Protein AF-A0A853I549-F1 (afdb_monomer)

Secondary structure (DSSP, 8-state):
------------------------S-EEEESSSS--TT-EEPPHHHHHHTHHHHHHHS-TT-EEE-GGG-EEE-GGGT--EES---S--SEEEEE--SEEEEESSTT---TTEEEPPHHHHHHTHHHHHHTS-TT-EEE-TTS-EEE-GGGTS-EES---S--SEEEEEE-S-EEEESSS---TTEEEPPHHHHHHTHHHHHHTS-TT-EEE-GGG-EEE-GGGTS-EES---S--SEEEEEE-

Mean predicted aligned error: 15.94 Å

Structure (mmCIF, N/CA/C/O backbone):
data_AF-A0A853I549-F1
#
_entry.id   AF-A0A853I549-F1
#
loop_
_atom_site.group_PDB
_atom_site.id
_atom_site.type_symbol
_atom_site.label_atom_id
_atom_site.label_alt_id
_atom_site.label_comp_id
_atom_site.label_asym_id
_atom_site.label_entity_id
_atom_site.label_seq_id
_atom_site.pdbx_PDB_ins_code
_atom_site.Cartn_x
_atom_site.Cartn_y
_atom_site.Cartn_z
_atom_site.occupancy
_atom_site.B_iso_or_equiv
_atom_site.auth_seq_id
_atom_site.auth_comp_id
_atom_site.auth_asym_id
_atom_site.auth_atom_id
_atom_site.pdbx_PDB_model_num
ATOM 1 N N . MET A 1 1 ? -17.598 -70.448 -38.710 1.00 38.44 1 MET A N 1
ATOM 2 C CA . MET A 1 1 ? -16.460 -69.544 -38.972 1.00 38.44 1 MET A CA 1
ATOM 3 C C . MET A 1 1 ? -16.540 -68.391 -37.990 1.00 38.44 1 MET A C 1
ATOM 5 O O . MET A 1 1 ? -17.569 -67.736 -37.920 1.00 38.44 1 MET A O 1
ATOM 9 N N . GLN A 1 2 ? -15.506 -68.252 -37.160 1.00 42.38 2 GLN A N 1
ATOM 10 C CA . GLN A 1 2 ? -15.307 -67.146 -36.222 1.00 42.38 2 GLN A CA 1
ATOM 11 C C . GLN A 1 2 ? -15.173 -65.830 -36.986 1.00 42.38 2 GLN A C 1
ATOM 13 O O . GLN A 1 2 ? -14.468 -65.826 -37.983 1.00 42.38 2 GLN A O 1
ATOM 18 N N . PHE A 1 3 ? -15.712 -64.732 -36.455 1.00 40.50 3 PHE A N 1
ATOM 19 C CA . PHE A 1 3 ? -14.977 -63.466 -36.387 1.00 40.50 3 PHE A CA 1
ATOM 20 C C . PHE A 1 3 ? -15.403 -62.710 -35.125 1.00 40.50 3 PHE A C 1
ATOM 22 O 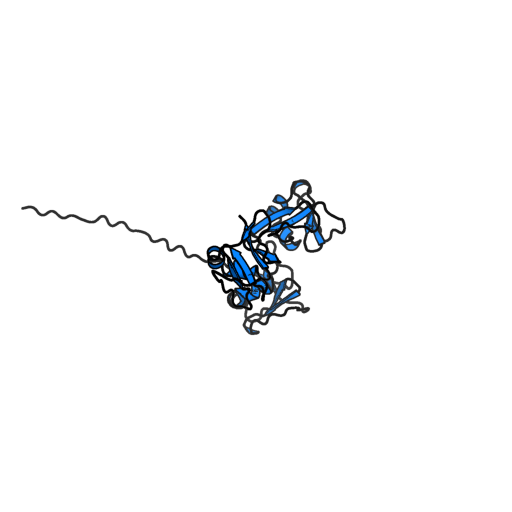O . PHE A 1 3 ? -16.569 -62.387 -34.923 1.00 40.50 3 PHE A O 1
ATOM 29 N N . ARG A 1 4 ? -14.423 -62.514 -34.239 1.00 47.84 4 ARG A N 1
ATOM 30 C CA . ARG A 1 4 ? -14.482 -61.624 -33.081 1.00 47.84 4 ARG A CA 1
ATOM 31 C C . ARG A 1 4 ? -14.325 -60.190 -33.583 1.00 47.84 4 ARG A C 1
ATOM 33 O O . ARG A 1 4 ? -13.377 -59.930 -34.318 1.00 47.84 4 ARG A O 1
ATOM 40 N N . SER A 1 5 ? -15.151 -59.275 -33.089 1.00 45.12 5 SER A N 1
ATOM 41 C CA . SER A 1 5 ? -14.844 -57.844 -33.102 1.00 45.12 5 SER A CA 1
ATOM 42 C C . SER A 1 5 ? -14.822 -57.332 -31.670 1.00 45.12 5 SER A C 1
ATOM 44 O O . SER A 1 5 ? -15.752 -57.530 -30.892 1.00 45.12 5 SER A O 1
ATOM 46 N N . LEU A 1 6 ? -13.673 -56.757 -31.343 1.00 43.81 6 LEU A N 1
ATOM 47 C CA . LEU A 1 6 ? -13.280 -56.134 -30.092 1.00 43.81 6 LEU A CA 1
ATOM 48 C C . LEU A 1 6 ? -13.393 -54.605 -30.281 1.00 43.81 6 LEU A C 1
ATOM 50 O O . LEU A 1 6 ? -13.354 -54.135 -31.416 1.00 43.81 6 LEU A O 1
ATOM 54 N N . VAL A 1 7 ? -13.378 -53.881 -29.155 1.00 44.44 7 VAL A N 1
ATOM 55 C CA . VAL A 1 7 ? -13.018 -52.454 -28.976 1.00 44.44 7 VAL A CA 1
ATOM 56 C C . VAL A 1 7 ? -14.059 -51.395 -29.435 1.00 44.44 7 VAL A C 1
ATOM 58 O O . VAL A 1 7 ? -14.771 -51.614 -30.400 1.00 44.44 7 VAL A O 1
ATOM 61 N N . ILE A 1 8 ? -14.280 -50.225 -28.805 1.00 43.66 8 ILE A N 1
ATOM 62 C CA . ILE A 1 8 ? -13.628 -49.447 -27.726 1.00 43.66 8 ILE A CA 1
ATOM 63 C C . ILE A 1 8 ? -14.734 -48.696 -26.954 1.00 43.66 8 ILE A C 1
ATOM 65 O O . ILE A 1 8 ? -15.565 -48.029 -27.565 1.00 43.66 8 ILE A O 1
ATOM 69 N N . SER A 1 9 ? -14.712 -48.746 -25.619 1.00 44.94 9 SER A N 1
ATOM 70 C CA . SER A 1 9 ? -15.465 -47.827 -24.753 1.00 44.94 9 SER A CA 1
ATOM 71 C C . SER A 1 9 ? -14.821 -46.439 -24.820 1.00 44.94 9 SER A C 1
ATOM 73 O O . SER A 1 9 ? -13.737 -46.239 -24.275 1.00 44.94 9 SER A O 1
ATOM 75 N N . GLY A 1 10 ? -15.447 -45.496 -25.524 1.00 43.00 10 GLY A N 1
ATOM 76 C CA . GLY A 1 10 ? -14.976 -44.116 -25.632 1.00 43.00 10 GLY A CA 1
ATOM 77 C C . GLY A 1 10 ? -15.304 -43.312 -24.376 1.00 43.00 10 GLY A C 1
ATOM 78 O O . GLY A 1 10 ? -16.419 -42.819 -24.229 1.00 43.00 10 GLY A O 1
ATOM 79 N N . SER A 1 11 ? -14.332 -43.172 -23.477 1.00 51.31 11 SER A N 1
ATOM 80 C CA . SER A 1 11 ? -14.389 -42.210 -22.376 1.00 51.31 11 SER A CA 1
ATOM 81 C C . SER A 1 11 ? -14.275 -40.790 -22.938 1.00 51.31 11 SER A C 1
ATOM 83 O O . SER A 1 11 ? -13.201 -40.370 -23.363 1.00 51.31 11 SER A O 1
ATOM 85 N N . PHE A 1 12 ? -15.381 -40.045 -22.943 1.00 49.50 12 PHE A N 1
ATOM 86 C CA . PHE A 1 12 ? -15.374 -38.603 -23.184 1.00 49.50 12 PHE A CA 1
ATOM 87 C C . PHE A 1 12 ? -14.767 -37.900 -21.964 1.00 49.50 12 PHE A C 1
ATOM 89 O O . PHE A 1 12 ? -15.436 -37.694 -20.954 1.00 49.50 12 PHE A O 1
ATOM 96 N N . ALA A 1 13 ? -13.485 -37.547 -22.045 1.00 47.94 13 ALA A N 1
ATOM 97 C CA . ALA A 1 13 ? -12.870 -36.621 -21.105 1.00 47.94 13 ALA A CA 1
ATOM 98 C C . ALA A 1 13 ? -13.323 -35.198 -21.462 1.00 47.94 13 ALA A C 1
ATOM 100 O O . ALA A 1 13 ? -12.860 -34.610 -22.440 1.00 47.94 13 ALA A O 1
ATOM 101 N N . VAL A 1 14 ? -14.259 -34.656 -20.683 1.00 48.09 14 VAL A N 1
ATOM 102 C CA . VAL A 1 14 ? -14.586 -33.228 -20.704 1.00 48.09 14 VAL A CA 1
ATOM 103 C C . VAL A 1 14 ? -13.392 -32.491 -20.105 1.00 48.09 14 VAL A C 1
ATOM 105 O O . VAL A 1 14 ? -13.152 -32.549 -18.901 1.00 48.09 14 VAL A O 1
ATOM 108 N N . ILE A 1 15 ? -12.609 -31.833 -20.957 1.00 47.22 15 ILE A N 1
ATOM 109 C CA . ILE A 1 15 ? -11.545 -30.930 -20.525 1.00 47.22 15 ILE A CA 1
ATOM 110 C C . ILE A 1 15 ? -12.237 -29.656 -20.036 1.00 47.22 15 ILE A C 1
ATOM 112 O O . ILE A 1 15 ? -12.693 -28.844 -20.839 1.00 47.22 15 ILE A O 1
ATOM 116 N N . LEU A 1 16 ? -12.362 -29.500 -18.715 1.00 41.72 16 LEU A N 1
ATOM 117 C CA . LEU A 1 16 ? -12.686 -28.207 -18.122 1.00 41.72 16 LEU A CA 1
ATOM 118 C C . LEU A 1 16 ? -11.482 -27.285 -18.315 1.00 41.72 16 LEU A C 1
ATOM 120 O O . LEU A 1 16 ? -10.481 -27.380 -17.608 1.00 41.72 16 LEU A O 1
ATOM 124 N N . SER A 1 17 ? -11.595 -26.388 -19.286 1.00 40.28 17 SER A N 1
ATOM 125 C CA . SER A 1 17 ? -10.735 -25.218 -19.404 1.00 40.28 17 SER A CA 1
ATOM 126 C C . SER A 1 17 ? -11.028 -24.300 -18.221 1.00 40.28 17 SER A C 1
ATOM 128 O O . SER A 1 17 ? -11.984 -23.528 -18.247 1.00 40.28 17 SER A O 1
ATOM 130 N N . ILE A 1 18 ? -10.235 -24.406 -17.157 1.00 44.16 18 ILE A N 1
ATOM 131 C CA . ILE A 1 18 ? -10.260 -23.424 -16.076 1.00 44.16 18 ILE A CA 1
ATOM 132 C C . ILE A 1 18 ? -9.556 -22.186 -16.627 1.00 44.16 18 ILE A C 1
ATOM 134 O O . ILE A 1 18 ? -8.330 -22.127 -16.707 1.00 44.16 18 ILE A O 1
ATOM 138 N N . SER A 1 19 ? -10.340 -21.223 -17.101 1.00 38.25 19 SER A N 1
ATOM 139 C CA . SER A 1 19 ? -9.845 -19.888 -17.406 1.00 38.25 19 SER A CA 1
ATOM 140 C C . SER A 1 19 ? -9.397 -19.243 -16.097 1.00 38.25 19 SER A C 1
ATOM 142 O O . SER A 1 19 ? -10.223 -18.769 -15.321 1.00 38.25 19 SER A O 1
ATOM 144 N N . SER A 1 20 ? -8.091 -19.241 -15.839 1.00 37.66 20 SER A N 1
ATOM 145 C CA . SER A 1 20 ? -7.481 -18.447 -14.773 1.00 37.66 20 SER A CA 1
ATOM 146 C C . SER A 1 20 ? -7.544 -16.973 -15.165 1.00 37.66 20 SER A C 1
ATOM 148 O O . SER A 1 20 ? -6.588 -16.411 -15.697 1.00 37.66 20 SER A O 1
ATOM 150 N N . ALA A 1 21 ? -8.698 -16.345 -14.960 1.00 32.78 21 ALA A N 1
ATOM 151 C CA . ALA A 1 21 ? -8.775 -14.898 -14.921 1.00 32.78 21 ALA A CA 1
ATOM 152 C C . ALA A 1 21 ? -8.080 -14.447 -13.629 1.00 32.78 21 ALA A C 1
ATOM 154 O O . ALA A 1 21 ? -8.676 -14.493 -12.555 1.00 32.78 21 ALA A O 1
ATOM 155 N N . SER A 1 22 ? -6.808 -14.051 -13.716 1.00 34.88 22 SER A N 1
ATOM 156 C CA . SER A 1 22 ? -6.202 -13.205 -12.688 1.00 34.88 22 SER A CA 1
ATOM 157 C C . SER A 1 22 ? -6.924 -11.863 -12.742 1.00 34.88 22 SER A C 1
ATOM 159 O O . SER A 1 22 ? -6.583 -10.999 -13.546 1.00 34.88 22 SER A O 1
ATOM 161 N N . ALA A 1 23 ? -7.990 -11.732 -11.956 1.00 35.59 23 ALA A N 1
ATOM 162 C CA . ALA A 1 23 ? -8.649 -10.459 -11.737 1.00 35.59 23 ALA A CA 1
ATOM 163 C C . ALA A 1 23 ? -7.656 -9.546 -11.009 1.00 35.59 23 ALA A C 1
ATOM 165 O O . ALA A 1 23 ? -7.122 -9.901 -9.962 1.00 35.59 23 ALA A O 1
ATOM 166 N N . THR A 1 24 ? -7.341 -8.408 -11.609 1.00 49.62 24 THR A N 1
ATOM 167 C CA . THR A 1 24 ? -6.537 -7.359 -10.992 1.00 49.62 24 THR A CA 1
ATOM 168 C C . THR A 1 24 ? -7.277 -6.810 -9.769 1.00 49.62 24 THR A C 1
ATOM 170 O O . THR A 1 24 ? -8.402 -6.340 -9.900 1.00 49.62 24 THR A O 1
ATOM 173 N N . ASP A 1 25 ? -6.635 -6.811 -8.594 1.00 66.38 25 ASP A N 1
ATOM 174 C CA . ASP A 1 25 ? -7.144 -6.256 -7.318 1.00 66.38 25 ASP A CA 1
ATOM 175 C C . ASP A 1 25 ? -7.289 -4.714 -7.324 1.00 66.38 25 ASP A C 1
ATOM 177 O O . ASP A 1 25 ? -7.329 -4.072 -6.272 1.00 66.38 25 ASP A O 1
ATOM 181 N N . PHE A 1 26 ? -7.332 -4.094 -8.507 1.00 71.38 26 PHE A N 1
ATOM 182 C CA . PHE A 1 26 ? -7.423 -2.653 -8.692 1.00 71.38 26 PHE A CA 1
ATOM 183 C C . PHE A 1 26 ? -8.810 -2.268 -9.192 1.00 71.38 26 PHE A C 1
ATOM 185 O O . PHE A 1 26 ? -9.364 -2.917 -10.076 1.00 71.38 26 PHE A O 1
ATOM 192 N N . GLN A 1 27 ? -9.358 -1.169 -8.684 1.00 76.81 27 GLN A N 1
ATOM 193 C CA . GLN A 1 27 ? -10.592 -0.603 -9.224 1.00 76.81 27 GLN A CA 1
ATOM 194 C C . GLN A 1 27 ? -10.528 0.919 -9.338 1.00 76.81 27 GLN A C 1
ATOM 196 O O . GLN A 1 27 ? -9.943 1.596 -8.486 1.00 76.81 27 GLN A O 1
ATOM 201 N N . LYS A 1 28 ? -11.162 1.446 -10.390 1.00 83.56 28 LYS A N 1
ATOM 202 C CA . LYS A 1 28 ? -11.451 2.871 -10.562 1.00 83.56 28 LYS A CA 1
ATOM 203 C C . LYS A 1 28 ? -12.754 3.213 -9.838 1.00 83.56 28 LYS A C 1
ATOM 205 O O . LYS A 1 28 ? -13.745 2.508 -10.002 1.00 83.56 28 LYS A O 1
ATOM 210 N N . ALA A 1 29 ? -12.763 4.307 -9.088 1.00 75.44 29 ALA A N 1
ATOM 211 C CA . ALA A 1 29 ? -13.941 4.824 -8.400 1.00 75.44 29 ALA A CA 1
ATOM 212 C C . ALA A 1 29 ? -14.238 6.277 -8.793 1.00 75.44 29 ALA A C 1
ATOM 214 O O . ALA A 1 29 ? -13.321 7.049 -9.063 1.00 75.44 29 ALA A O 1
ATOM 215 N N . GLU A 1 30 ? -15.519 6.645 -8.798 1.00 75.50 30 GLU A N 1
ATOM 216 C CA . GLU A 1 30 ? -15.995 8.007 -9.063 1.00 75.50 30 GLU A CA 1
ATOM 217 C C . GLU A 1 30 ? -15.707 8.967 -7.893 1.00 75.50 30 GLU A C 1
ATOM 219 O O . GLU A 1 30 ? -15.906 8.627 -6.726 1.00 75.50 30 GLU A O 1
ATOM 224 N N . GLY A 1 31 ? -15.295 10.194 -8.217 1.00 72.75 31 GLY A N 1
ATOM 225 C CA . GLY A 1 31 ? -14.973 11.287 -7.295 1.00 72.75 31 GLY A CA 1
ATOM 226 C C . GLY A 1 31 ? -13.496 11.390 -6.883 1.00 72.75 31 GLY A C 1
ATOM 227 O O . GLY A 1 31 ? -12.790 10.397 -6.760 1.00 72.75 31 GLY A O 1
ATOM 228 N N . ASP A 1 32 ? -13.041 12.613 -6.571 1.00 68.31 32 ASP A N 1
ATOM 229 C CA . ASP A 1 32 ? -11.745 12.899 -5.908 1.00 68.31 32 ASP A CA 1
ATOM 230 C C . ASP A 1 32 ? -11.829 12.703 -4.398 1.00 68.31 32 ASP A C 1
ATOM 232 O O . ASP A 1 32 ? -11.631 13.610 -3.588 1.00 68.31 32 ASP A O 1
ATOM 236 N N . SER A 1 33 ? -12.286 11.517 -4.042 1.00 58.34 33 SER A N 1
ATOM 237 C CA . SER A 1 33 ? -12.638 11.118 -2.688 1.00 58.34 33 SER A CA 1
ATOM 238 C C . SER A 1 33 ? -11.851 9.859 -2.340 1.00 58.34 33 SER A C 1
ATOM 240 O O . SER A 1 33 ? -11.408 9.147 -3.247 1.00 58.34 33 SER A O 1
ATOM 242 N N . PRO A 1 34 ? -11.653 9.542 -1.054 1.00 59.84 34 PRO A N 1
ATOM 243 C CA . PRO A 1 34 ? -11.094 8.250 -0.693 1.00 59.84 34 PRO A CA 1
ATOM 244 C C . PRO A 1 34 ? -11.938 7.108 -1.289 1.00 59.84 34 PRO A C 1
ATOM 246 O O . PRO A 1 34 ? -13.140 7.252 -1.498 1.00 59.84 34 PRO A O 1
ATOM 249 N N . CYS A 1 35 ? -11.267 6.001 -1.603 1.00 55.38 35 CYS A N 1
ATOM 250 C CA . CYS A 1 35 ? -11.831 4.807 -2.224 1.00 55.38 35 CYS A CA 1
ATOM 251 C C . CYS A 1 35 ? -13.160 4.317 -1.620 1.00 55.38 35 CYS A C 1
ATOM 253 O O . CYS A 1 35 ? -13.430 4.570 -0.446 1.00 55.38 35 CYS A O 1
ATOM 255 N N . PRO A 1 36 ? -13.970 3.558 -2.386 1.00 48.97 36 PRO A N 1
ATOM 256 C CA . PRO A 1 36 ? -15.171 2.923 -1.863 1.00 48.97 36 PRO A CA 1
ATOM 257 C C . PRO A 1 36 ? -14.868 2.060 -0.637 1.00 48.97 36 PRO A C 1
ATOM 259 O O . PRO A 1 36 ? -13.746 1.576 -0.456 1.00 48.97 36 PRO A O 1
ATOM 262 N N . SER A 1 37 ? -15.901 1.810 0.168 1.00 40.88 37 SER A N 1
ATOM 263 C CA . SER A 1 37 ? -15.815 0.859 1.275 1.00 40.88 37 SER A CA 1
ATOM 264 C C . SER A 1 37 ? -15.296 -0.493 0.754 1.00 40.8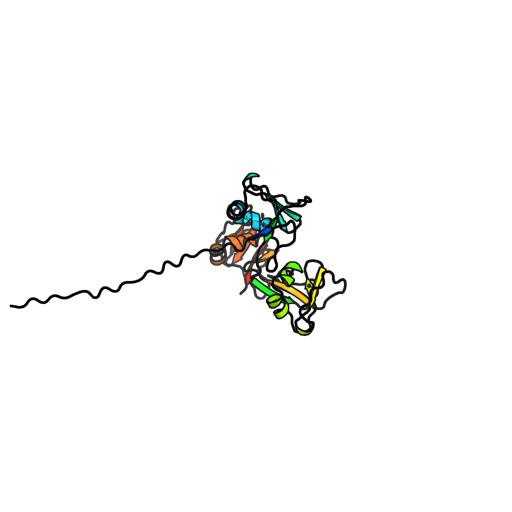8 37 SER A C 1
ATOM 266 O O . SER A 1 37 ? -15.882 -1.095 -0.137 1.00 40.88 37 SER A O 1
ATOM 268 N N . GLY A 1 38 ? -14.154 -0.922 1.266 1.00 44.06 38 GLY A N 1
ATOM 269 C CA . GLY A 1 38 ? -13.438 -2.170 0.985 1.00 44.06 38 GLY A CA 1
ATOM 270 C C . GLY A 1 38 ? -12.015 -1.953 0.460 1.00 44.06 38 GLY A C 1
ATOM 271 O O . GLY A 1 38 ? -11.380 -2.917 0.047 1.00 44.06 38 GLY A O 1
ATOM 272 N N . TYR A 1 39 ? -11.560 -0.699 0.328 1.00 53.44 39 TYR A N 1
ATOM 273 C CA . TYR A 1 39 ? -10.394 -0.400 -0.494 1.00 53.44 39 TYR A CA 1
ATOM 274 C C . TYR A 1 39 ? -9.553 0.780 0.015 1.00 53.44 39 TYR A C 1
ATOM 276 O O . TYR A 1 39 ? -10.051 1.726 0.622 1.00 53.44 39 TYR A O 1
ATOM 284 N N . SER A 1 40 ? -8.257 0.745 -0.290 1.00 64.88 40 SER A N 1
ATOM 285 C CA . SER A 1 40 ? -7.294 1.832 -0.063 1.00 64.88 40 SER A CA 1
ATOM 286 C C . SER A 1 40 ? -6.854 2.458 -1.376 1.00 64.88 40 SER A C 1
ATOM 288 O O . SER A 1 40 ? -6.831 1.772 -2.393 1.00 64.88 40 SER A O 1
ATOM 290 N N . LEU A 1 41 ? -6.463 3.738 -1.359 1.00 72.19 41 LEU A N 1
ATOM 291 C CA . LEU A 1 41 ? -5.838 4.355 -2.528 1.00 72.19 41 LEU A CA 1
ATOM 292 C C . LEU A 1 41 ? -4.568 3.587 -2.903 1.00 72.19 41 LEU A C 1
ATOM 294 O O . LEU A 1 41 ? -3.715 3.317 -2.055 1.00 72.19 41 LEU A O 1
ATOM 298 N N . VAL A 1 42 ? -4.432 3.280 -4.187 1.00 75.62 42 VAL A N 1
ATOM 299 C CA . VAL A 1 42 ? -3.240 2.637 -4.736 1.00 75.62 42 VAL A CA 1
ATOM 300 C C . VAL A 1 42 ? -2.063 3.594 -4.603 1.00 75.62 42 VAL A C 1
ATOM 302 O O . VAL A 1 42 ? -2.162 4.789 -4.905 1.00 75.62 42 VAL A O 1
ATOM 305 N N . ASN A 1 43 ? -0.933 3.088 -4.120 1.00 72.19 43 ASN A N 1
ATOM 306 C CA . ASN A 1 43 ? 0.281 3.877 -4.019 1.00 72.19 43 ASN A CA 1
ATOM 307 C C . ASN A 1 43 ? 0.850 4.136 -5.428 1.00 72.19 43 ASN A C 1
ATOM 309 O O . ASN A 1 43 ? 0.830 3.237 -6.269 1.00 72.19 43 ASN A O 1
ATOM 313 N N . PRO A 1 44 ? 1.425 5.318 -5.711 1.00 63.59 44 PRO A N 1
ATOM 314 C CA . PRO A 1 44 ? 2.108 5.580 -6.982 1.00 63.59 44 PRO A CA 1
ATOM 315 C C . PRO A 1 44 ? 3.124 4.514 -7.401 1.00 63.59 44 PRO A C 1
ATOM 317 O O . PRO A 1 44 ? 3.313 4.277 -8.591 1.00 63.59 44 PRO A O 1
ATOM 320 N N . ASN A 1 45 ? 3.773 3.848 -6.446 1.00 50.34 45 ASN A N 1
ATOM 321 C CA . ASN A 1 45 ? 4.711 2.765 -6.743 1.00 50.34 45 ASN A CA 1
ATOM 322 C C . ASN A 1 45 ? 4.008 1.502 -7.270 1.00 50.34 45 ASN A C 1
ATOM 324 O O . ASN A 1 45 ? 4.533 0.834 -8.157 1.00 50.34 45 ASN A O 1
ATOM 328 N N . GLU A 1 46 ? 2.789 1.230 -6.809 1.00 52.44 46 GLU A N 1
ATOM 329 C CA . GLU A 1 46 ? 1.954 0.126 -7.292 1.00 52.44 46 GLU A CA 1
ATOM 330 C C . GLU A 1 46 ? 1.396 0.403 -8.688 1.00 52.44 46 GLU A C 1
ATOM 332 O O . GLU A 1 46 ? 1.361 -0.497 -9.531 1.00 52.44 46 GLU A O 1
ATOM 337 N N . VAL A 1 47 ? 1.063 1.670 -8.962 1.00 68.31 47 VAL A N 1
ATOM 338 C CA . VAL A 1 47 ? 0.704 2.130 -10.308 1.00 68.31 47 VAL A CA 1
ATOM 339 C C . VAL A 1 47 ? 1.853 1.936 -11.286 1.00 68.31 47 VAL A C 1
ATOM 341 O O . VAL A 1 47 ? 1.625 1.506 -12.407 1.00 68.31 47 VAL A O 1
ATOM 344 N N . LYS A 1 48 ? 3.098 2.201 -10.878 1.00 62.00 48 LYS A N 1
ATOM 345 C CA . LYS A 1 48 ? 4.271 2.012 -11.749 1.00 62.00 48 LYS A CA 1
ATOM 346 C C . LYS A 1 48 ? 4.496 0.559 -12.145 1.00 62.00 48 LYS A C 1
ATOM 348 O O . LYS A 1 48 ? 4.850 0.312 -13.293 1.00 62.00 48 LYS A O 1
ATOM 353 N N . ALA A 1 49 ? 4.319 -0.391 -11.229 1.00 49.62 49 ALA A N 1
ATOM 354 C CA . ALA A 1 49 ? 4.578 -1.796 -11.554 1.00 49.62 49 ALA A CA 1
ATOM 355 C C . ALA A 1 49 ? 3.473 -2.451 -12.379 1.00 49.62 49 ALA A C 1
ATOM 357 O O . ALA A 1 49 ? 3.738 -3.432 -13.061 1.00 49.62 49 ALA A O 1
ATOM 358 N N . ASN A 1 50 ? 2.260 -1.901 -12.339 1.00 58.31 50 ASN A N 1
ATOM 359 C CA . ASN A 1 50 ? 1.127 -2.371 -13.133 1.00 58.31 50 ASN A CA 1
ATOM 360 C C . ASN A 1 50 ? 0.712 -1.302 -14.157 1.00 58.31 50 ASN A C 1
ATOM 362 O O . ASN A 1 50 ? -0.458 -1.196 -14.509 1.00 58.31 50 ASN A O 1
ATOM 366 N N . TYR A 1 51 ? 1.660 -0.465 -14.601 1.00 67.00 51 TYR A N 1
ATOM 367 C CA . TYR A 1 51 ? 1.364 0.783 -15.311 1.00 67.00 51 TYR A CA 1
ATOM 368 C C . TYR A 1 51 ? 0.580 0.555 -16.594 1.00 67.00 51 TYR A C 1
ATOM 370 O O . TYR A 1 51 ? -0.403 1.247 -16.820 1.00 67.00 51 TYR A O 1
ATOM 378 N N . THR A 1 52 ? 0.971 -0.427 -17.406 1.00 74.94 52 THR A N 1
ATOM 379 C CA . THR A 1 52 ? 0.263 -0.766 -18.647 1.00 74.94 52 THR A CA 1
ATOM 380 C C . THR A 1 52 ? -1.165 -1.228 -18.369 1.00 74.94 52 THR A C 1
ATOM 382 O O . THR A 1 52 ? -2.091 -0.748 -19.019 1.00 74.94 52 THR A O 1
ATOM 385 N N . ASP A 1 53 ? -1.351 -2.105 -17.384 1.00 74.44 53 ASP A N 1
ATOM 386 C CA . ASP A 1 53 ? -2.653 -2.697 -17.066 1.00 74.44 53 ASP A CA 1
ATOM 387 C C . ASP A 1 53 ? -3.590 -1.664 -16.430 1.00 74.44 53 ASP A C 1
ATOM 389 O O . ASP A 1 53 ? -4.733 -1.518 -16.853 1.00 74.44 53 ASP A O 1
ATOM 393 N N . ILE A 1 54 ? -3.081 -0.869 -15.485 1.00 80.62 54 ILE A N 1
ATOM 394 C CA . ILE A 1 54 ? -3.824 0.214 -14.834 1.00 80.62 54 ILE A CA 1
ATOM 395 C C . ILE A 1 54 ? -4.133 1.330 -15.834 1.00 80.62 54 ILE A C 1
ATOM 397 O O . ILE A 1 54 ? -5.271 1.769 -15.912 1.00 80.62 54 ILE A O 1
ATOM 401 N N . CYS A 1 55 ? -3.167 1.774 -16.641 1.00 87.94 55 CYS A N 1
ATOM 402 C CA . CYS A 1 55 ? -3.395 2.781 -17.685 1.00 87.94 55 CYS A CA 1
ATOM 403 C C . CYS A 1 55 ? -4.469 2.322 -18.682 1.00 87.94 55 CYS A C 1
ATOM 405 O O . CYS A 1 55 ? -5.314 3.117 -19.082 1.00 87.94 55 CYS A O 1
ATOM 407 N N . SER A 1 56 ? -4.470 1.035 -19.042 1.00 85.31 56 SER A N 1
ATOM 408 C CA . SER A 1 56 ? -5.466 0.456 -19.952 1.00 85.31 56 SER A CA 1
ATOM 409 C C . SER A 1 56 ? -6.842 0.269 -19.306 1.00 85.31 56 SER A C 1
ATOM 411 O O . SE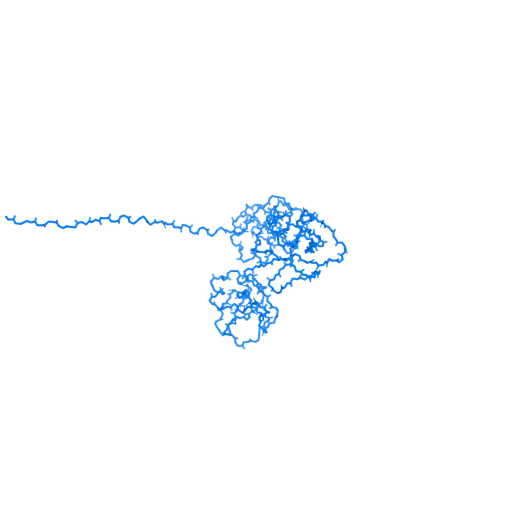R A 1 56 ? -7.828 0.149 -20.029 1.00 85.31 56 SER A O 1
ATOM 413 N N . MET A 1 57 ? -6.927 0.245 -17.972 1.00 85.25 57 MET A N 1
ATOM 414 C CA . MET A 1 57 ? -8.199 0.147 -17.246 1.00 85.25 57 MET A CA 1
ATOM 415 C C . MET A 1 57 ? -8.926 1.491 -17.109 1.00 85.25 57 MET A C 1
ATOM 417 O O . MET A 1 57 ? -10.111 1.510 -16.779 1.00 85.25 57 MET A O 1
ATOM 421 N N . LEU A 1 58 ? -8.217 2.608 -17.292 1.00 86.69 58 LEU A N 1
ATOM 422 C CA . LEU A 1 58 ? -8.786 3.950 -17.203 1.00 86.69 58 LEU A CA 1
ATOM 423 C C . LEU A 1 58 ? -9.460 4.346 -18.521 1.00 86.69 58 LEU A C 1
ATOM 425 O O . LEU A 1 58 ? -8.972 4.028 -19.607 1.00 86.69 58 LEU A O 1
ATOM 429 N N . ASP A 1 59 ? -10.541 5.119 -18.430 1.00 90.88 59 ASP A N 1
ATOM 430 C CA . ASP A 1 59 ? -11.116 5.768 -19.603 1.00 90.88 59 ASP A CA 1
ATOM 431 C C . ASP A 1 59 ? -10.172 6.868 -20.098 1.00 90.88 59 ASP A C 1
ATOM 433 O O . ASP A 1 59 ? -9.353 7.423 -19.359 1.00 90.88 59 ASP A O 1
ATOM 437 N N . SER A 1 60 ? -10.281 7.205 -21.387 1.00 92.31 60 SER A N 1
ATOM 438 C CA . SER A 1 60 ? -9.303 8.051 -22.085 1.00 92.31 60 SER A CA 1
ATOM 439 C C . SER A 1 60 ? -9.007 9.380 -21.388 1.00 92.31 60 SER A C 1
ATOM 441 O O . SER A 1 60 ? -7.878 9.861 -21.464 1.00 92.31 60 SER A O 1
ATOM 443 N N . TRP A 1 61 ? -9.993 9.959 -20.707 1.00 91.00 61 TRP A N 1
ATOM 444 C CA . TRP A 1 61 ? -9.900 11.288 -20.102 1.00 91.00 61 TRP A CA 1
ATOM 445 C C . TRP A 1 61 ? -9.932 11.271 -18.577 1.00 91.00 61 TRP A C 1
ATOM 447 O O . TRP A 1 61 ? -10.064 12.330 -17.961 1.00 91.00 61 TRP A O 1
ATOM 457 N N . ASP A 1 62 ? -9.786 10.096 -17.973 1.00 90.69 62 ASP A N 1
ATOM 458 C CA . ASP A 1 62 ? -9.753 9.976 -16.525 1.00 90.69 62 ASP A CA 1
ATOM 459 C C . ASP A 1 62 ? -8.533 10.682 -15.941 1.00 90.69 62 ASP A C 1
ATOM 461 O O . ASP A 1 62 ? -7.467 10.766 -16.553 1.00 90.69 62 ASP A O 1
ATOM 465 N N . ILE A 1 63 ? -8.683 11.163 -14.711 1.00 93.62 63 ILE A N 1
ATOM 466 C CA . ILE A 1 63 ? -7.558 11.500 -13.845 1.00 93.62 63 ILE A CA 1
ATOM 467 C C . ILE A 1 63 ? -7.902 10.950 -12.466 1.00 93.62 63 ILE A C 1
ATOM 469 O O . ILE A 1 63 ? -8.840 11.431 -11.823 1.00 93.62 63 ILE A O 1
ATOM 473 N N . VAL A 1 64 ? -7.167 9.924 -12.038 1.00 92.62 64 VAL A N 1
ATOM 474 C CA . VAL A 1 64 ? -7.407 9.216 -10.779 1.00 92.62 64 VAL A CA 1
ATOM 475 C C . VAL A 1 64 ? -6.486 9.718 -9.674 1.00 92.62 64 VAL A C 1
ATOM 477 O O . VAL A 1 64 ? -5.283 9.898 -9.877 1.00 92.62 64 VAL A O 1
ATOM 480 N N . ARG A 1 65 ? -7.045 9.910 -8.481 1.00 94.00 65 ARG A N 1
ATOM 481 C CA . ARG A 1 65 ? -6.320 10.118 -7.229 1.00 94.00 65 ARG A CA 1
ATOM 482 C C . ARG A 1 65 ? -5.603 8.838 -6.812 1.00 94.00 65 ARG A C 1
ATOM 484 O O . ARG A 1 65 ? -6.173 7.748 -6.869 1.00 94.00 65 ARG A O 1
ATOM 491 N N . LEU A 1 66 ? -4.373 9.002 -6.336 1.00 84.62 66 LEU A N 1
ATOM 492 C CA . LEU A 1 66 ? -3.543 7.969 -5.718 1.00 84.62 66 LEU A CA 1
ATOM 493 C C . LEU A 1 66 ? -3.220 8.345 -4.265 1.00 84.62 66 LEU A C 1
ATOM 495 O O . LEU A 1 66 ? -3.500 9.462 -3.816 1.00 84.62 66 LEU A O 1
ATOM 499 N N . ALA A 1 67 ? -2.598 7.426 -3.525 1.00 74.25 67 ALA A N 1
ATOM 500 C CA . ALA A 1 67 ? -2.150 7.702 -2.161 1.00 74.25 67 ALA A CA 1
ATOM 501 C C . ALA A 1 67 ? -1.128 8.858 -2.119 1.00 74.25 67 ALA A C 1
ATOM 503 O O . ALA A 1 67 ? -0.445 9.146 -3.105 1.00 74.25 67 ALA A O 1
ATOM 504 N N . ASN A 1 68 ? -1.001 9.508 -0.957 1.00 71.31 68 ASN A N 1
ATOM 505 C CA . ASN A 1 68 ? -0.058 10.611 -0.705 1.00 71.31 68 ASN A CA 1
ATOM 506 C C . ASN A 1 68 ? -0.245 11.848 -1.609 1.00 71.31 68 ASN A C 1
ATOM 508 O O . ASN A 1 68 ? 0.696 12.606 -1.825 1.00 71.31 68 ASN A O 1
ATOM 512 N N . GLY A 1 69 ? -1.454 12.063 -2.141 1.00 76.19 69 GLY A N 1
ATOM 513 C CA . GLY A 1 69 ? -1.778 13.240 -2.957 1.00 76.19 69 GLY A CA 1
ATOM 514 C C . GLY A 1 69 ? -1.318 13.153 -4.414 1.00 76.19 69 GLY A C 1
ATOM 515 O O . GLY A 1 69 ? -1.414 14.136 -5.145 1.00 76.19 69 GLY A O 1
ATOM 516 N N . ALA A 1 70 ? -0.848 11.991 -4.861 1.00 84.31 70 ALA A N 1
ATOM 517 C CA . ALA A 1 70 ? -0.461 11.761 -6.247 1.00 84.31 70 ALA A CA 1
ATOM 518 C C . ALA A 1 70 ? -1.675 11.552 -7.176 1.00 84.31 70 ALA A C 1
ATOM 520 O O . ALA A 1 70 ? -2.816 11.418 -6.721 1.00 84.31 70 ALA A O 1
ATOM 521 N N . SER A 1 71 ? -1.429 11.521 -8.487 1.00 93.94 71 SER A N 1
ATOM 522 C CA . SER A 1 71 ? -2.447 11.228 -9.504 1.00 93.94 71 SER A CA 1
ATOM 523 C C . SER A 1 71 ? -1.891 10.459 -10.697 1.00 93.94 71 SER A C 1
ATOM 525 O O . SER A 1 71 ? -0.687 10.510 -10.957 1.00 93.94 71 SER A O 1
ATOM 527 N N . LEU A 1 72 ? -2.770 9.781 -11.433 1.00 94.75 72 LEU A N 1
ATOM 528 C CA . LEU A 1 72 ? -2.491 9.161 -12.727 1.00 94.75 72 LEU A CA 1
ATOM 529 C C . LEU A 1 72 ? -3.552 9.609 -13.741 1.00 94.75 72 LEU A C 1
ATOM 531 O O . LEU A 1 72 ? -4.745 9.516 -13.470 1.00 94.75 72 LEU A O 1
ATOM 535 N N . ASP A 1 73 ? -3.121 10.089 -14.904 1.00 96.00 73 ASP A N 1
ATOM 536 C CA . ASP A 1 73 ? -4.033 10.383 -16.009 1.00 96.00 73 ASP A CA 1
ATOM 537 C C . ASP A 1 73 ? -4.412 9.107 -16.786 1.00 96.00 73 ASP A C 1
ATOM 539 O O . ASP A 1 73 ? -3.697 8.109 -16.760 1.00 96.00 73 ASP A O 1
ATOM 543 N N . GLY A 1 74 ? -5.508 9.158 -17.533 1.00 93.62 74 GLY A N 1
ATOM 544 C CA . GLY A 1 74 ? -5.906 8.140 -18.494 1.00 93.62 74 GLY A CA 1
ATOM 545 C C . GLY A 1 74 ? -5.095 8.185 -19.799 1.00 93.62 74 GLY A C 1
ATOM 546 O O . GLY A 1 74 ? -4.273 9.089 -20.030 1.00 93.62 74 GLY A O 1
ATOM 547 N N . PRO A 1 75 ? -5.321 7.216 -20.701 1.00 90.88 75 PRO A N 1
ATOM 548 C CA . PRO A 1 75 ? -4.498 7.026 -21.895 1.00 90.88 75 PRO A CA 1
ATOM 549 C C . PRO A 1 75 ? -4.610 8.162 -22.919 1.00 90.88 75 PRO A C 1
ATOM 551 O O . PRO A 1 75 ? -3.631 8.457 -23.603 1.00 90.88 75 PRO A O 1
ATOM 554 N N . GLY A 1 76 ? -5.736 8.877 -22.983 1.00 92.56 76 GLY A N 1
ATOM 555 C CA . GLY A 1 76 ? -5.899 10.061 -23.839 1.00 92.56 76 GLY A CA 1
ATOM 556 C C . GLY A 1 76 ? -5.001 11.236 -23.433 1.00 92.56 76 GLY A C 1
ATOM 557 O O . GLY A 1 76 ? -4.652 12.069 -24.268 1.00 92.56 76 GLY A O 1
ATOM 558 N N . TYR A 1 77 ? -4.543 11.268 -22.179 1.00 90.81 77 TYR A N 1
ATOM 559 C CA . TYR A 1 77 ? -3.540 12.214 -21.675 1.00 90.81 77 TYR A CA 1
ATOM 560 C C . TYR A 1 77 ? -2.121 11.620 -21.604 1.00 90.81 77 TYR A C 1
ATOM 562 O O . TYR A 1 77 ? -1.190 12.274 -21.116 1.00 90.81 77 TYR A O 1
ATOM 570 N N . GLY A 1 78 ? -1.936 10.398 -22.110 1.00 91.81 78 GLY A N 1
ATOM 571 C CA . GLY A 1 78 ? -0.657 9.690 -22.117 1.00 91.81 78 GLY A CA 1
ATOM 572 C C . GLY A 1 78 ? -0.258 9.116 -20.758 1.00 91.81 78 GLY A C 1
ATOM 573 O O . GLY A 1 78 ? 0.933 9.011 -20.481 1.00 91.81 78 GLY A O 1
ATOM 574 N N . CYS A 1 79 ? -1.230 8.807 -19.897 1.00 91.81 79 CYS A N 1
ATOM 575 C CA . CYS A 1 79 ? -1.025 8.174 -18.594 1.00 91.81 79 CYS A CA 1
ATOM 576 C C . CYS A 1 79 ? -0.012 8.865 -17.672 1.00 91.81 79 CYS A C 1
ATOM 578 O O . CYS A 1 79 ? 0.729 8.242 -16.908 1.00 91.81 79 CYS A O 1
ATOM 580 N N . LYS A 1 80 ? 0.054 10.196 -17.726 1.00 94.69 80 LYS A N 1
ATOM 581 C CA . LYS A 1 80 ? 1.005 10.956 -16.915 1.00 94.69 80 LYS A CA 1
ATOM 582 C C . LYS A 1 80 ? 0.672 10.813 -15.440 1.00 94.69 80 LYS A C 1
ATOM 584 O O . LYS A 1 80 ? -0.435 11.112 -15.005 1.00 94.69 80 LYS A O 1
ATOM 589 N N . MET A 1 81 ? 1.671 10.419 -14.666 1.00 91.69 81 MET A N 1
ATOM 590 C CA . MET A 1 81 ? 1.562 10.336 -13.220 1.00 91.69 81 MET A CA 1
ATOM 591 C C . MET A 1 81 ? 2.252 11.532 -12.571 1.00 91.69 81 MET A C 1
ATOM 593 O O . MET A 1 81 ? 3.349 11.925 -12.979 1.00 91.69 81 MET A O 1
ATOM 597 N N . ARG A 1 82 ? 1.628 12.104 -11.545 1.00 92.06 82 ARG A N 1
ATOM 598 C CA . ARG A 1 82 ? 2.155 13.243 -10.785 1.00 92.06 82 ARG A CA 1
ATOM 599 C C . ARG A 1 82 ? 2.339 12.837 -9.335 1.00 92.06 82 ARG A C 1
ATOM 601 O O . ARG A 1 82 ? 1.441 12.258 -8.739 1.00 92.06 82 ARG A O 1
ATOM 608 N N . ALA A 1 83 ? 3.501 13.161 -8.771 1.00 71.88 83 ALA A N 1
ATOM 609 C CA . ALA A 1 83 ? 3.826 12.837 -7.381 1.00 71.88 83 ALA A CA 1
ATOM 610 C C . ALA A 1 83 ? 3.037 13.682 -6.370 1.00 71.88 83 ALA A C 1
ATOM 612 O O . ALA A 1 83 ? 2.814 13.247 -5.249 1.00 71.88 83 ALA A O 1
ATOM 613 N N . ASN A 1 84 ? 2.621 14.881 -6.774 1.00 81.88 84 ASN A N 1
ATOM 614 C CA . ASN A 1 84 ? 1.774 15.758 -5.986 1.00 81.88 84 ASN A CA 1
ATOM 615 C C . ASN A 1 84 ? 0.818 16.473 -6.939 1.00 81.88 84 ASN A C 1
ATOM 617 O O . ASN A 1 84 ? 1.258 17.140 -7.880 1.00 81.88 84 ASN A O 1
ATOM 621 N N . ASP A 1 85 ? -0.475 16.298 -6.722 1.00 87.38 85 ASP A N 1
ATOM 622 C CA . ASP A 1 85 ? -1.523 16.874 -7.543 1.00 87.38 85 ASP A CA 1
ATOM 623 C C . ASP A 1 85 ? -2.591 17.496 -6.648 1.00 87.38 85 ASP A C 1
ATOM 625 O O . ASP A 1 85 ? -3.460 16.816 -6.110 1.00 87.38 85 ASP A O 1
ATOM 629 N N . SER A 1 86 ? -2.517 18.812 -6.477 1.00 88.62 86 SER A N 1
ATOM 630 C CA . SER A 1 86 ? -3.437 19.567 -5.624 1.00 88.62 86 SER A CA 1
ATOM 631 C C . SER A 1 86 ? -4.773 19.892 -6.294 1.00 88.62 86 SER A C 1
ATOM 633 O O . SER A 1 86 ? -5.627 20.537 -5.683 1.00 88.62 86 SER A O 1
ATOM 635 N N . ARG A 1 87 ? -4.968 19.493 -7.557 1.00 92.25 87 ARG A N 1
ATOM 636 C CA . ARG A 1 87 ? -6.225 19.724 -8.276 1.00 92.25 87 ARG A CA 1
ATOM 637 C C . ARG A 1 87 ? -7.329 18.855 -7.684 1.00 92.25 87 ARG A C 1
ATOM 639 O O . ARG A 1 87 ? -7.056 17.743 -7.242 1.00 92.25 87 ARG A O 1
ATOM 646 N N . LYS A 1 88 ? -8.574 19.339 -7.768 1.00 87.31 88 LYS A N 1
ATOM 647 C CA . LYS A 1 88 ? -9.758 18.506 -7.539 1.00 87.31 88 LYS A CA 1
ATOM 648 C C . LYS A 1 88 ? -9.970 17.594 -8.751 1.00 87.31 88 LYS A C 1
ATOM 650 O O . LYS A 1 88 ? -10.123 18.101 -9.861 1.00 87.31 88 LYS A O 1
ATOM 655 N N . LEU A 1 89 ? -9.935 16.285 -8.546 1.00 89.75 89 LEU A N 1
ATOM 656 C CA . LEU A 1 89 ? -9.998 15.268 -9.603 1.00 89.75 89 LEU A CA 1
ATOM 657 C C . LEU A 1 89 ? -11.416 14.708 -9.823 1.00 89.75 89 LEU A C 1
ATOM 659 O O . LEU A 1 89 ? -12.379 15.086 -9.150 1.00 89.75 89 LEU A O 1
ATOM 663 N N . GLY A 1 90 ? -11.544 13.838 -10.823 1.00 79.94 90 GLY A N 1
ATOM 664 C CA . GLY A 1 90 ? -12.801 13.173 -11.158 1.00 79.94 90 GLY A CA 1
ATOM 665 C C . GLY A 1 90 ? -12.946 11.790 -10.534 1.00 79.94 90 GLY A C 1
ATOM 666 O O . GLY A 1 90 ? -14.076 11.383 -10.307 1.00 79.94 90 GLY A O 1
ATOM 667 N N . HIS A 1 91 ? -11.840 11.095 -10.239 1.00 88.06 91 HIS A N 1
ATOM 668 C CA . HIS A 1 91 ? -11.832 9.670 -9.885 1.00 88.06 91 HIS A CA 1
ATOM 669 C C . HIS A 1 91 ? -10.705 9.313 -8.893 1.00 88.06 91 HIS A C 1
ATOM 671 O O . HIS A 1 91 ? -9.807 10.124 -8.657 1.00 88.06 91 HIS A O 1
ATOM 677 N N . SER A 1 92 ? -10.695 8.070 -8.400 1.00 87.50 92 SER A N 1
ATOM 678 C CA . SER A 1 92 ? -9.674 7.470 -7.518 1.00 87.50 92 SER A CA 1
ATOM 679 C C . SER A 1 92 ? -9.320 6.041 -7.947 1.00 87.50 92 SER A C 1
ATOM 681 O O . SER A 1 92 ? -10.170 5.344 -8.499 1.00 87.50 92 SER A O 1
ATOM 683 N N . LEU A 1 93 ? -8.090 5.584 -7.678 1.00 85.75 93 LEU A N 1
ATOM 684 C CA . LEU A 1 93 ? -7.651 4.204 -7.944 1.00 85.75 93 LEU A CA 1
ATOM 685 C C . LEU A 1 93 ? -7.394 3.439 -6.640 1.00 85.75 93 LEU A C 1
ATOM 687 O O . LEU A 1 93 ? -6.711 3.953 -5.754 1.00 85.75 93 LEU A O 1
ATOM 691 N N . CYS A 1 94 ? -7.914 2.212 -6.531 1.00 80.25 94 CYS A N 1
ATOM 692 C CA . CYS A 1 94 ? -8.154 1.547 -5.244 1.00 80.25 94 CYS A CA 1
ATOM 693 C C . CYS A 1 94 ? -7.710 0.059 -5.185 1.00 80.25 94 CYS A C 1
ATOM 695 O O . CYS A 1 94 ? -7.826 -0.600 -6.209 1.00 80.25 94 CYS A O 1
ATOM 697 N N . LYS A 1 95 ? -7.256 -0.473 -4.021 1.00 71.88 95 LYS A N 1
ATOM 698 C CA . LYS A 1 95 ? -6.805 -1.884 -3.772 1.00 71.88 95 LYS A CA 1
ATOM 699 C C . LYS A 1 95 ? -7.242 -2.502 -2.419 1.00 71.88 95 LYS A C 1
ATOM 701 O O . LYS A 1 95 ? -7.552 -1.737 -1.501 1.00 71.88 95 LYS A O 1
ATOM 706 N N . GLN A 1 96 ? -7.162 -3.837 -2.255 1.00 65.81 96 GLN A N 1
ATOM 707 C CA . GLN A 1 96 ? -7.573 -4.588 -1.038 1.00 65.81 96 GLN A CA 1
ATOM 708 C C . GLN A 1 96 ? -6.411 -5.166 -0.168 1.00 65.81 96 GLN A C 1
ATOM 710 O O . GLN A 1 96 ? -5.366 -5.525 -0.710 1.00 65.81 96 GLN A O 1
ATOM 715 N N . PRO A 1 97 ? -6.567 -5.270 1.173 1.00 66.94 97 PRO A N 1
ATOM 716 C CA . PRO A 1 97 ? -5.641 -5.929 2.116 1.00 66.94 97 PRO A CA 1
ATOM 717 C C . PRO A 1 97 ? -5.902 -7.444 2.297 1.00 66.94 97 PRO A C 1
ATOM 719 O O . PRO A 1 97 ? -7.018 -7.906 2.074 1.00 66.94 97 PRO A O 1
ATOM 722 N N . THR A 1 98 ? -4.897 -8.217 2.755 1.00 67.19 98 THR A N 1
ATOM 723 C CA . THR A 1 98 ? -5.004 -9.690 2.918 1.00 67.19 98 THR A CA 1
ATOM 724 C C . THR A 1 98 ? -5.345 -10.189 4.330 1.00 67.19 98 THR A C 1
ATOM 726 O O . THR A 1 98 ? -5.990 -11.227 4.445 1.00 67.19 98 THR A O 1
ATOM 729 N N . GLN A 1 99 ? -4.946 -9.493 5.402 1.00 81.12 99 GLN A N 1
ATOM 730 C CA . GLN A 1 99 ? -5.291 -9.852 6.791 1.00 81.12 99 GLN A CA 1
ATOM 731 C C . GLN A 1 99 ? -5.172 -8.632 7.713 1.00 81.12 99 GLN A C 1
ATOM 733 O O . GLN A 1 99 ? -4.325 -7.774 7.473 1.00 81.12 99 GLN A O 1
ATOM 738 N N . PHE A 1 100 ? -5.983 -8.590 8.776 1.00 88.06 100 PHE A N 1
ATOM 739 C CA . PHE A 1 100 ? -5.955 -7.578 9.835 1.00 88.06 100 PHE A CA 1
ATOM 740 C C . PHE A 1 100 ? -5.472 -8.168 11.169 1.00 88.06 100 PHE A C 1
ATOM 742 O O . PHE A 1 100 ? -5.815 -9.303 11.498 1.00 88.06 100 PHE A O 1
ATOM 749 N N . THR A 1 101 ? -4.724 -7.382 11.947 1.00 93.19 101 THR A N 1
ATOM 750 C CA . THR A 1 101 ? -4.219 -7.751 13.280 1.00 93.19 101 THR A CA 1
ATOM 751 C C . THR A 1 101 ? -4.191 -6.531 14.204 1.00 93.19 101 THR A C 1
ATOM 753 O O . THR A 1 101 ? -3.682 -5.477 13.824 1.00 93.19 101 THR A O 1
ATOM 756 N N . ALA A 1 102 ? -4.665 -6.660 15.446 1.00 95.31 102 ALA A N 1
ATOM 757 C CA . ALA A 1 102 ? -4.443 -5.655 16.487 1.00 95.31 102 ALA A CA 1
ATOM 758 C C . ALA A 1 102 ? -3.087 -5.859 17.183 1.00 95.31 102 ALA A C 1
ATOM 760 O O . ALA A 1 102 ? -2.794 -6.946 17.681 1.00 95.31 102 ALA A O 1
ATOM 761 N N . ARG A 1 103 ? -2.269 -4.807 17.288 1.00 94.94 103 ARG A N 1
ATOM 762 C CA . ARG A 1 103 ? -0.977 -4.839 17.994 1.00 94.94 103 ARG A CA 1
ATOM 763 C C . ARG A 1 103 ? -1.023 -4.006 19.262 1.00 94.94 103 ARG A C 1
ATOM 765 O O . ARG A 1 103 ? -1.474 -2.868 19.237 1.00 94.94 103 ARG A O 1
ATOM 772 N N . ALA A 1 104 ? -0.549 -4.571 20.371 1.00 92.31 104 ALA A N 1
ATOM 773 C CA . ALA A 1 104 ? -0.603 -3.969 21.704 1.00 92.31 104 ALA A CA 1
ATOM 774 C C . ALA A 1 104 ? 0.476 -2.891 21.910 1.00 92.31 104 ALA A C 1
ATOM 776 O O . ALA A 1 104 ? 1.449 -3.112 22.634 1.00 92.31 104 ALA A O 1
ATOM 777 N N . ARG A 1 105 ? 0.331 -1.756 21.216 1.00 90.94 105 ARG A N 1
ATOM 778 C CA . ARG A 1 105 ? 1.040 -0.478 21.416 1.00 90.94 105 ARG A CA 1
ATOM 779 C C . ARG A 1 105 ? 0.504 0.554 20.415 1.00 90.94 105 ARG A C 1
ATOM 781 O O . ARG A 1 105 ? 0.139 0.181 19.304 1.00 90.94 105 ARG A O 1
ATOM 788 N N . ASP A 1 106 ? 0.491 1.836 20.777 1.00 90.19 106 ASP A N 1
ATOM 789 C CA . ASP A 1 106 ? 0.185 2.927 19.837 1.00 90.19 106 ASP A CA 1
ATOM 790 C C . ASP A 1 106 ? 1.281 3.089 18.765 1.00 90.19 106 ASP A C 1
ATOM 792 O O . ASP A 1 106 ? 2.465 2.894 19.052 1.00 90.19 106 ASP A O 1
ATOM 796 N N . TYR A 1 107 ? 0.898 3.474 17.546 1.00 79.25 107 TYR A N 1
ATOM 797 C CA . TYR A 1 107 ? 1.784 3.671 16.385 1.00 79.25 107 TYR A CA 1
ATOM 798 C C . TYR A 1 107 ? 2.801 2.543 16.137 1.00 79.25 107 TYR A C 1
ATOM 800 O O . TYR A 1 107 ? 3.951 2.792 15.767 1.00 79.25 107 TYR A O 1
ATOM 808 N N . TYR A 1 108 ? 2.399 1.293 16.351 1.00 84.25 108 TYR A N 1
ATOM 809 C CA . TYR A 1 108 ? 3.288 0.146 16.212 1.00 84.25 108 TYR A CA 1
ATOM 810 C C . TYR A 1 108 ? 2.616 -0.977 15.441 1.00 84.25 108 TYR A C 1
ATOM 812 O O . TYR A 1 108 ? 1.563 -1.467 15.836 1.00 84.25 108 TYR A O 1
ATOM 820 N N . CYS A 1 109 ? 3.291 -1.429 14.391 1.00 72.81 109 CYS A N 1
ATOM 821 C CA . CYS A 1 109 ? 3.007 -2.692 13.735 1.00 72.81 109 CYS A CA 1
ATOM 822 C C . CYS A 1 109 ? 4.248 -3.574 13.801 1.00 72.81 109 CYS A C 1
ATOM 824 O O . CYS A 1 109 ? 5.376 -3.067 13.841 1.00 72.81 109 CYS A O 1
ATOM 826 N N . GLU A 1 110 ? 4.047 -4.890 13.843 1.00 78.19 110 GLU A N 1
ATOM 827 C CA . GLU A 1 110 ? 5.172 -5.811 13.745 1.00 78.19 110 GLU A CA 1
ATOM 828 C C . GLU A 1 110 ? 5.791 -5.736 12.352 1.00 78.19 110 GLU A C 1
ATOM 830 O O . GLU A 1 110 ? 5.208 -5.225 11.392 1.00 78.19 110 GLU A O 1
ATOM 835 N N . ALA A 1 111 ? 7.024 -6.211 12.232 1.00 52.75 111 ALA A N 1
ATOM 836 C CA . ALA A 1 111 ? 7.665 -6.212 10.937 1.00 52.75 111 ALA A CA 1
ATOM 837 C C . ALA A 1 111 ? 6.885 -7.107 9.960 1.00 52.75 111 ALA A C 1
ATOM 839 O O . ALA A 1 111 ? 6.602 -8.261 10.261 1.00 52.75 111 ALA A O 1
ATOM 840 N N . GLY A 1 112 ? 6.554 -6.554 8.792 1.00 51.00 112 GLY A N 1
ATOM 841 C CA . GLY A 1 112 ? 5.716 -7.223 7.787 1.00 51.00 112 GLY A CA 1
ATOM 842 C C . GLY A 1 112 ? 4.273 -6.763 7.770 1.00 51.00 112 GLY A C 1
ATOM 843 O O . GLY A 1 112 ? 3.505 -7.146 6.889 1.00 51.00 112 GLY A O 1
ATOM 844 N N . GLU A 1 113 ? 3.926 -5.882 8.697 1.00 66.75 113 GLU A N 1
ATOM 845 C CA . GLU A 1 113 ? 2.632 -5.241 8.761 1.00 66.75 113 GLU A CA 1
ATOM 846 C C . GLU A 1 113 ? 2.728 -3.744 8.463 1.00 66.75 113 GLU A C 1
ATOM 848 O O . GLU A 1 113 ? 3.776 -3.107 8.600 1.00 66.75 113 GLU A O 1
ATOM 853 N N . THR A 1 114 ? 1.595 -3.159 8.089 1.00 63.62 114 THR A N 1
ATOM 854 C CA . THR A 1 114 ? 1.427 -1.708 7.994 1.00 63.62 114 THR A CA 1
ATOM 855 C C . THR A 1 114 ? 0.207 -1.252 8.779 1.00 63.62 114 THR A C 1
ATOM 857 O O . THR A 1 114 ? -0.754 -2.008 8.915 1.00 63.62 114 THR A O 1
ATOM 860 N N . MET A 1 115 ? 0.223 -0.012 9.270 1.00 74.69 115 MET A N 1
ATOM 861 C CA . MET A 1 115 ? -0.934 0.575 9.948 1.00 74.69 115 MET A CA 1
ATOM 862 C C . MET A 1 115 ? -2.109 0.736 8.979 1.00 74.69 115 MET A C 1
ATOM 864 O O . MET A 1 115 ? -1.952 1.209 7.853 1.00 74.69 115 MET A O 1
ATOM 868 N N . VAL A 1 116 ? -3.302 0.396 9.447 1.00 73.62 116 VAL A N 1
ATOM 869 C CA . VAL A 1 116 ? -4.562 0.508 8.704 1.00 73.62 116 VAL A CA 1
ATOM 870 C C . VAL A 1 116 ? -5.091 1.941 8.805 1.00 73.62 116 VAL A C 1
ATOM 872 O O . VAL A 1 116 ? -5.020 2.548 9.867 1.00 73.62 116 VAL A O 1
ATOM 875 N N . SER A 1 117 ? -5.611 2.521 7.719 1.00 67.44 117 SER A N 1
ATOM 876 C CA . SER A 1 117 ? -6.267 3.842 7.753 1.00 67.44 117 SER A CA 1
ATOM 877 C C . SER A 1 117 ? -7.754 3.733 8.105 1.00 67.44 117 SER A C 1
ATOM 879 O O . SER A 1 117 ? -8.354 2.674 7.921 1.00 67.44 117 SER A O 1
ATOM 881 N N . SER A 1 118 ? -8.388 4.830 8.533 1.00 64.62 118 SER A N 1
ATOM 882 C CA . SER A 1 118 ? -9.837 4.865 8.823 1.00 64.62 118 SER A CA 1
ATOM 883 C C . SER A 1 118 ? -10.692 4.468 7.637 1.00 64.62 118 SER A C 1
ATOM 885 O O . SER A 1 118 ? -11.729 3.826 7.794 1.00 64.62 118 SER A O 1
ATOM 887 N N . LEU A 1 119 ? -10.214 4.768 6.435 1.00 47.22 119 LEU A N 1
ATOM 888 C CA . LEU A 1 119 ? -10.857 4.317 5.219 1.00 47.22 119 LEU A CA 1
ATOM 889 C C . LEU A 1 119 ? -10.865 2.789 5.099 1.00 47.22 119 LEU A C 1
ATOM 891 O O . LEU A 1 119 ? -11.922 2.217 4.860 1.00 47.22 119 LEU A O 1
ATOM 895 N N . VAL A 1 120 ? -9.705 2.145 5.278 1.00 57.66 120 VAL A N 1
ATOM 896 C CA . VAL A 1 120 ? -9.537 0.682 5.166 1.00 57.66 120 VAL A CA 1
ATOM 897 C C . VAL A 1 120 ? -10.240 -0.054 6.310 1.00 57.66 120 VAL A C 1
ATOM 899 O O . VAL A 1 120 ? -10.789 -1.135 6.113 1.00 57.66 120 VAL A O 1
ATOM 902 N N . ALA A 1 121 ? -10.281 0.548 7.493 1.00 69.25 121 ALA A N 1
ATOM 903 C CA . ALA A 1 121 ? -11.026 0.016 8.622 1.00 69.25 121 ALA A CA 1
ATOM 904 C C . ALA A 1 121 ? -12.546 0.056 8.371 1.00 69.25 121 ALA A C 1
ATOM 906 O O . ALA A 1 121 ? -13.216 -0.946 8.572 1.00 69.25 121 ALA A O 1
ATOM 907 N N . ASN A 1 122 ? -13.096 1.158 7.842 1.00 63.47 122 ASN A N 1
ATOM 908 C CA . ASN A 1 122 ? -14.527 1.254 7.493 1.00 63.47 122 ASN A CA 1
ATOM 909 C C . ASN A 1 122 ? -14.918 0.257 6.399 1.00 63.47 122 ASN A C 1
ATOM 911 O O . ASN A 1 122 ? -15.937 -0.433 6.446 1.00 63.47 122 ASN A O 1
ATOM 915 N N . ALA A 1 123 ? -14.038 0.208 5.412 1.00 47.25 123 ALA A N 1
ATOM 916 C CA . ALA A 1 123 ? -14.055 -0.648 4.255 1.00 47.25 123 ALA A CA 1
ATOM 917 C C . ALA A 1 123 ? -14.235 -2.133 4.572 1.00 47.25 123 ALA A C 1
ATOM 919 O O . ALA A 1 123 ? -15.038 -2.808 3.931 1.00 47.25 123 ALA A O 1
ATOM 920 N N . HIS A 1 124 ? -13.491 -2.611 5.561 1.00 60.66 124 HIS A N 1
ATOM 921 C CA . HIS A 1 124 ? -13.516 -3.988 6.027 1.00 60.66 124 HIS A CA 1
ATOM 922 C C . HIS A 1 124 ? -14.002 -4.046 7.468 1.00 60.66 124 HIS A C 1
ATOM 924 O O . HIS A 1 124 ? -13.440 -4.790 8.255 1.00 60.66 124 HIS A O 1
ATOM 930 N N . SER A 1 125 ? -15.008 -3.243 7.822 1.00 77.50 125 SER A N 1
ATOM 931 C CA . SER A 1 125 ? -15.420 -3.038 9.217 1.00 77.50 125 SER A CA 1
ATOM 932 C C . SER A 1 125 ? -15.651 -4.334 9.983 1.00 77.50 125 SER A C 1
ATOM 934 O O . SER A 1 125 ? -15.206 -4.421 11.115 1.00 77.50 125 SER A O 1
ATOM 936 N N . GLU A 1 126 ? -16.237 -5.357 9.365 1.00 81.19 126 GLU A N 1
ATOM 937 C CA . GLU A 1 126 ? -16.380 -6.682 9.979 1.00 81.19 126 GLU A CA 1
ATOM 938 C C . GLU A 1 126 ? -15.011 -7.324 10.272 1.00 81.19 126 GLU A C 1
ATOM 940 O O . GLU A 1 126 ? -14.641 -7.475 11.429 1.00 81.19 126 GLU A O 1
ATOM 945 N N . ALA A 1 127 ? -14.190 -7.584 9.249 1.00 83.38 127 ALA A N 1
ATOM 946 C CA . ALA A 1 127 ? -12.886 -8.235 9.423 1.00 83.38 127 ALA A CA 1
ATOM 947 C C . ALA A 1 127 ? -11.876 -7.410 10.248 1.00 83.38 127 ALA A C 1
ATOM 949 O O . ALA A 1 127 ? -11.060 -7.963 10.982 1.00 83.38 127 ALA A O 1
ATOM 950 N N . ALA A 1 128 ? -11.912 -6.084 10.123 1.00 86.56 128 ALA A N 1
ATOM 951 C CA . ALA A 1 128 ? -11.098 -5.158 10.894 1.00 86.56 128 ALA A CA 1
ATOM 952 C C . ALA A 1 128 ? -11.550 -5.115 12.356 1.00 86.56 128 ALA A C 1
ATOM 954 O O . ALA A 1 128 ? -10.689 -5.096 13.230 1.00 86.56 128 ALA A O 1
ATOM 955 N N . CYS A 1 129 ? -12.862 -5.138 12.625 1.00 94.56 129 CYS A N 1
ATOM 956 C CA . CYS A 1 129 ? -13.396 -5.183 13.985 1.00 94.56 129 CYS A CA 1
ATOM 957 C C . CYS A 1 129 ? -13.147 -6.537 14.644 1.00 94.56 129 CYS A C 1
ATOM 959 O O . CYS A 1 129 ? -12.723 -6.569 15.790 1.00 94.56 129 CYS A O 1
ATOM 961 N N . ASP A 1 130 ? -13.332 -7.640 13.921 1.00 94.31 130 ASP A N 1
ATOM 962 C CA . ASP A 1 130 ? -13.076 -8.993 14.424 1.00 94.31 130 ASP A CA 1
ATOM 963 C C . ASP A 1 130 ? -11.595 -9.214 14.752 1.00 94.31 130 ASP A C 1
ATOM 965 O O . ASP A 1 130 ? -11.249 -9.961 15.667 1.00 94.31 130 ASP A O 1
ATOM 969 N N . ALA A 1 131 ? -10.697 -8.548 14.019 1.00 93.69 131 ALA A N 1
ATOM 970 C CA . ALA A 1 131 ? -9.271 -8.543 14.326 1.00 93.69 131 ALA A CA 1
ATOM 971 C C . ALA A 1 131 ? -8.931 -7.748 15.600 1.00 93.69 131 ALA A C 1
ATOM 973 O O . ALA A 1 131 ? -7.826 -7.892 16.137 1.00 93.69 131 ALA A O 1
ATOM 974 N N . LEU A 1 132 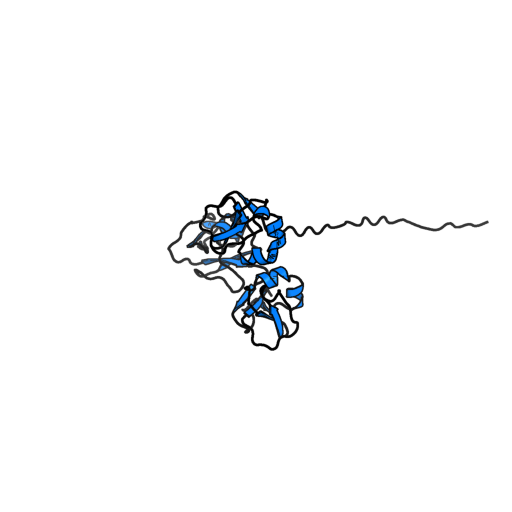? -9.851 -6.910 16.088 1.00 93.56 132 LEU A N 1
ATOM 975 C CA . LEU A 1 132 ? -9.765 -6.286 17.402 1.00 93.56 132 LEU A CA 1
ATOM 976 C C . LEU A 1 132 ? -10.330 -7.249 18.452 1.00 93.56 132 LEU A C 1
ATOM 978 O O . LEU A 1 132 ? -11.390 -7.840 18.287 1.00 93.56 132 LEU A O 1
ATOM 982 N N . GLY A 1 133 ? -9.650 -7.360 19.591 1.00 88.69 133 GLY A N 1
ATOM 983 C CA . GLY A 1 133 ? -10.267 -7.952 20.774 1.00 88.69 133 GLY A CA 1
ATOM 984 C C . GLY A 1 133 ? -11.463 -7.121 21.244 1.00 88.69 133 GLY A C 1
ATOM 985 O O . GLY A 1 133 ? -11.528 -5.916 20.984 1.00 88.69 133 GLY A O 1
ATOM 986 N N . ASP A 1 134 ? -12.369 -7.760 21.988 1.00 93.38 134 ASP A N 1
ATOM 987 C CA . ASP A 1 134 ? -13.680 -7.223 22.385 1.00 93.38 134 ASP A CA 1
ATOM 988 C C . ASP A 1 134 ? -13.667 -5.743 22.791 1.00 93.38 134 ASP A C 1
ATOM 990 O O . ASP A 1 134 ? -14.510 -4.962 22.362 1.00 93.38 134 ASP A O 1
ATOM 994 N N . TRP A 1 135 ? -12.687 -5.340 23.598 1.00 93.62 135 TRP A N 1
ATOM 995 C CA . TRP A 1 135 ? -12.626 -4.013 24.216 1.00 93.62 135 TRP A CA 1
ATOM 996 C C . TRP A 1 135 ? -11.388 -3.222 23.797 1.00 93.62 135 TRP A C 1
ATOM 998 O O . TRP A 1 135 ? -10.888 -2.383 24.547 1.00 93.62 135 TRP A O 1
ATOM 1008 N N . TYR A 1 136 ? -10.818 -3.517 22.633 1.00 95.69 136 TYR A N 1
ATOM 1009 C CA . TYR A 1 136 ? -9.661 -2.769 22.154 1.00 95.69 136 TYR A CA 1
ATOM 1010 C C . TYR A 1 136 ? -10.098 -1.476 21.477 1.00 95.69 136 TYR A C 1
ATOM 1012 O O . TYR A 1 136 ? -11.169 -1.386 20.890 1.00 95.69 136 TYR A O 1
ATOM 1020 N N . ILE A 1 137 ? -9.247 -0.460 21.575 1.00 95.25 137 ILE A N 1
ATOM 1021 C CA . ILE A 1 137 ? -9.339 0.760 20.779 1.00 95.25 137 ILE A CA 1
ATOM 1022 C C . ILE A 1 137 ? -7.982 0.903 20.112 1.00 95.25 137 ILE A C 1
ATOM 1024 O O . ILE A 1 137 ? -6.956 0.986 20.798 1.00 95.25 137 ILE A O 1
ATOM 1028 N N . ALA A 1 138 ? -7.980 0.854 18.789 1.00 96.62 138 ALA A N 1
ATOM 1029 C CA . ALA A 1 138 ? -6.782 0.738 17.989 1.00 96.62 138 ALA A CA 1
ATOM 1030 C C . ALA A 1 138 ? -6.560 1.980 17.132 1.00 96.62 138 ALA A C 1
ATOM 1032 O O . ALA A 1 138 ? -7.472 2.480 16.473 1.00 96.62 138 ALA A O 1
ATOM 1033 N N . ARG A 1 139 ? -5.319 2.460 17.140 1.00 94.44 139 ARG A N 1
ATOM 1034 C CA . ARG A 1 139 ? -4.823 3.551 16.312 1.00 94.44 139 ARG A CA 1
ATOM 1035 C C . ARG A 1 139 ? -4.888 3.196 14.842 1.00 94.44 139 ARG A C 1
ATOM 1037 O O . ARG A 1 139 ? -4.512 2.094 14.443 1.00 94.44 139 ARG A O 1
ATOM 1044 N N . LEU A 1 140 ? -5.283 4.186 14.055 1.00 81.06 140 LEU A N 1
ATOM 1045 C CA . LEU A 1 140 ? -5.253 4.150 12.605 1.00 81.06 140 LEU A CA 1
ATOM 1046 C C . LEU A 1 140 ? -4.207 5.127 12.060 1.00 81.06 140 LEU A C 1
ATOM 1048 O O . LEU A 1 140 ? -3.831 6.101 12.718 1.00 81.06 140 LEU A O 1
ATOM 1052 N N . LEU A 1 141 ? -3.729 4.852 10.848 1.00 75.81 141 LEU A N 1
ATOM 1053 C CA . LEU A 1 141 ? -2.645 5.573 10.173 1.00 75.81 141 LEU A CA 1
ATOM 1054 C C . LEU A 1 141 ? -2.895 7.085 10.058 1.00 75.81 141 LEU A C 1
ATOM 1056 O O . LEU A 1 141 ? -1.966 7.880 10.150 1.00 75.81 141 LEU A O 1
ATOM 1060 N N . ASP A 1 142 ? -4.146 7.482 9.851 1.00 62.28 142 ASP A N 1
ATOM 1061 C CA . ASP A 1 142 ? -4.579 8.866 9.639 1.00 62.28 142 ASP 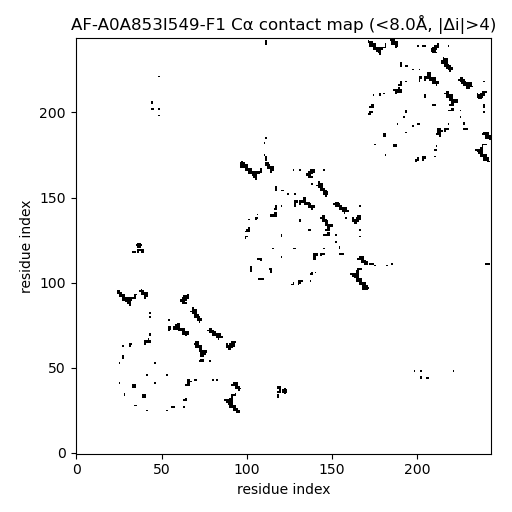A CA 1
ATOM 1062 C C . ASP A 1 142 ? -4.858 9.632 10.945 1.00 62.28 142 ASP A C 1
ATOM 1064 O O . ASP A 1 142 ? -5.401 10.736 10.921 1.00 62.28 142 ASP A O 1
ATOM 1068 N N . GLY A 1 143 ? -4.469 9.072 12.094 1.00 69.88 143 GLY A N 1
ATOM 1069 C CA . GLY A 1 143 ? -4.710 9.676 13.404 1.00 69.88 143 GLY A CA 1
ATOM 1070 C C . GLY A 1 143 ? -6.138 9.472 13.918 1.00 69.88 143 GLY A C 1
ATOM 1071 O O . GLY A 1 143 ? -6.500 10.038 14.952 1.00 69.88 143 GLY A O 1
ATOM 1072 N N . GLY A 1 144 ? -6.940 8.648 13.238 1.00 83.75 144 GLY A N 1
ATOM 1073 C CA . GLY A 1 144 ? -8.210 8.125 13.736 1.00 83.75 144 GLY A CA 1
ATOM 1074 C C . GLY A 1 144 ? -8.037 6.923 14.668 1.00 83.75 144 GLY A C 1
ATOM 1075 O O . GLY A 1 144 ? -6.912 6.533 15.013 1.00 83.75 144 GLY A O 1
ATOM 1076 N N . ALA A 1 145 ? -9.162 6.333 15.066 1.00 95.19 145 ALA A N 1
ATOM 1077 C CA . ALA A 1 145 ? -9.205 5.092 15.834 1.00 95.19 145 ALA A CA 1
ATOM 1078 C C . ALA A 1 145 ? -10.393 4.208 15.437 1.00 95.19 145 ALA A C 1
ATOM 1080 O O . ALA A 1 145 ? -11.420 4.722 14.997 1.00 95.19 145 ALA A O 1
ATOM 1081 N N . MET A 1 146 ? -10.256 2.899 15.638 1.00 95.06 146 MET A N 1
ATOM 1082 C CA . MET A 1 146 ? -11.353 1.934 15.570 1.00 95.06 146 MET A CA 1
ATOM 1083 C C . MET A 1 146 ? -11.484 1.220 16.910 1.00 95.06 146 MET A C 1
ATOM 1085 O O . MET A 1 146 ? -10.477 0.799 17.483 1.00 95.06 146 MET A O 1
ATOM 1089 N N . ASP A 1 147 ? -12.700 1.092 17.416 1.00 95.94 147 ASP A N 1
ATOM 1090 C CA . ASP A 1 147 ? -12.991 0.326 18.624 1.00 95.94 147 ASP A CA 1
ATOM 1091 C C . ASP A 1 147 ? -13.500 -1.087 18.306 1.00 95.94 147 ASP A C 1
ATOM 1093 O O . ASP A 1 147 ? -14.011 -1.340 17.223 1.00 95.94 147 ASP A O 1
ATOM 1097 N N . GLY A 1 148 ? -13.264 -2.030 19.218 1.00 96.00 148 GLY A N 1
ATOM 1098 C CA . GLY A 1 148 ? -13.594 -3.444 19.059 1.00 96.00 148 GLY A CA 1
ATOM 1099 C C . GLY A 1 148 ? -15.088 -3.746 19.210 1.00 96.00 148 GLY A C 1
ATOM 1100 O O . GLY A 1 148 ? -15.894 -2.849 19.495 1.00 96.00 148 GLY A O 1
ATOM 1101 N N . PRO A 1 149 ? -15.489 -5.018 19.048 1.00 95.69 149 PRO A N 1
ATOM 1102 C CA . PRO A 1 149 ? -16.900 -5.387 18.943 1.00 95.69 149 PRO A CA 1
ATOM 1103 C C . PRO A 1 149 ? -17.696 -5.151 20.231 1.00 95.69 149 PRO A C 1
ATOM 1105 O O . PRO A 1 149 ? -18.873 -4.802 20.166 1.00 95.69 149 PRO A O 1
ATOM 1108 N N . GLY A 1 150 ? -17.065 -5.228 21.403 1.00 95.56 150 GLY A N 1
ATOM 1109 C CA . GLY A 1 150 ? -17.680 -4.874 22.686 1.00 95.56 150 GLY A CA 1
ATOM 1110 C C . GLY A 1 150 ? -18.062 -3.394 22.784 1.00 95.56 150 GLY A C 1
ATOM 1111 O O . GLY A 1 150 ? -19.055 -3.051 23.427 1.00 95.56 150 GLY A O 1
ATOM 1112 N N . TYR A 1 151 ? -17.333 -2.514 22.095 1.00 93.19 151 TYR A N 1
ATOM 1113 C CA . TYR A 1 151 ? -17.678 -1.095 21.970 1.00 93.19 151 TYR A CA 1
ATOM 1114 C C . TYR A 1 151 ? -18.549 -0.782 20.747 1.00 93.19 151 TYR A C 1
ATOM 1116 O O . TYR A 1 151 ? -19.052 0.334 20.634 1.00 93.19 151 TYR A O 1
ATOM 1124 N N . GLY A 1 152 ? -18.803 -1.767 19.882 1.00 93.75 152 GLY A N 1
ATOM 1125 C CA . GLY A 1 152 ? -19.691 -1.635 18.730 1.00 93.75 152 GLY A CA 1
ATOM 1126 C C . GLY A 1 152 ? -18.992 -1.288 17.417 1.00 93.75 152 GLY A C 1
ATOM 1127 O O . GLY A 1 152 ? -19.657 -0.786 16.515 1.00 93.75 152 GLY A O 1
ATOM 1128 N N . CYS A 1 153 ? -17.691 -1.566 17.285 1.00 93.88 153 CYS A N 1
ATOM 1129 C CA . CYS A 1 153 ? -16.960 -1.402 16.024 1.00 93.88 153 CYS A CA 1
ATOM 1130 C C . CYS A 1 153 ? -16.917 0.041 15.489 1.00 93.88 153 CYS A C 1
ATOM 1132 O O . CYS A 1 153 ? -16.894 0.245 14.271 1.00 93.88 153 CYS A O 1
ATOM 1134 N N . ASN A 1 154 ? -16.958 1.063 16.354 1.00 94.62 154 ASN A N 1
ATOM 1135 C CA . ASN A 1 154 ? -17.061 2.436 15.868 1.00 94.62 154 ASN A CA 1
ATOM 1136 C C . ASN A 1 154 ? -15.729 2.928 15.295 1.00 94.62 154 ASN A C 1
ATOM 1138 O O . ASN A 1 154 ? -14.641 2.503 15.684 1.00 94.62 154 ASN A O 1
ATOM 1142 N N . LEU A 1 155 ? -15.834 3.874 14.362 1.00 84.56 155 LEU A N 1
ATOM 1143 C CA . LEU A 1 155 ? -14.699 4.611 13.829 1.00 84.56 155 LEU A CA 1
ATOM 1144 C C . LEU A 1 155 ? -14.729 6.046 14.313 1.00 84.56 155 LEU A C 1
ATOM 1146 O O . LEU A 1 155 ? -15.726 6.760 14.179 1.00 84.56 155 LEU A O 1
ATOM 1150 N N . LYS A 1 156 ? -13.588 6.487 14.825 1.00 91.44 156 LYS A N 1
ATOM 1151 C CA . LYS A 1 156 ? -13.351 7.858 15.243 1.00 91.44 156 LYS A CA 1
ATOM 1152 C C . LYS A 1 156 ? -12.451 8.526 14.208 1.00 91.44 156 LYS A C 1
ATOM 1154 O O . LYS A 1 156 ? -11.311 8.095 14.040 1.00 91.44 156 LYS A O 1
ATOM 1159 N N . PRO A 1 157 ? -12.908 9.605 13.549 1.00 69.81 157 PRO A N 1
ATOM 1160 C CA . PRO A 1 157 ? -12.138 10.273 12.498 1.00 69.81 157 PRO A CA 1
ATOM 1161 C C . PRO A 1 157 ? -10.875 10.962 13.026 1.00 69.81 157 PRO A C 1
ATOM 1163 O O . PRO A 1 157 ? -9.983 11.301 12.255 1.00 69.81 157 PRO A O 1
ATOM 1166 N N . ARG A 1 158 ? -10.803 11.205 14.337 1.00 79.88 158 ARG A N 1
ATOM 1167 C CA . ARG A 1 158 ? -9.635 11.767 15.004 1.00 79.88 158 ARG A CA 1
ATOM 1168 C C . ARG A 1 158 ? -9.622 11.305 16.450 1.00 79.88 158 ARG A C 1
ATOM 1170 O O . ARG A 1 158 ? -10.645 11.383 17.125 1.00 79.88 158 ARG A O 1
ATOM 1177 N N . GLU A 1 159 ? -8.471 10.847 16.913 1.00 89.56 159 GLU A N 1
ATOM 1178 C CA . GLU A 1 159 ? -8.265 10.439 18.298 1.00 89.56 159 GLU A CA 1
ATOM 1179 C C . GLU A 1 159 ? -6.916 10.981 18.763 1.00 89.56 159 GLU A C 1
ATOM 1181 O O . GLU A 1 159 ? -5.869 10.553 18.282 1.00 89.56 159 GLU A O 1
ATOM 1186 N N . GLU A 1 160 ? -6.943 11.965 19.658 1.00 86.62 160 GLU A N 1
ATOM 1187 C CA . GLU A 1 160 ? -5.742 12.669 20.126 1.00 86.62 160 GLU A CA 1
ATOM 1188 C C . GLU A 1 160 ? -5.092 11.978 21.332 1.00 86.62 160 GLU A C 1
ATOM 1190 O O . GLU A 1 160 ? -3.951 12.285 21.677 1.00 86.62 160 GLU A O 1
ATOM 1195 N N . GLN A 1 161 ? -5.795 11.041 21.975 1.00 90.25 161 GLN A N 1
ATOM 1196 C CA . GLN A 1 161 ? -5.262 10.302 23.114 1.00 90.25 161 GLN A CA 1
ATOM 1197 C C . GLN A 1 161 ? -4.318 9.188 22.662 1.00 90.25 161 GLN A C 1
ATOM 1199 O O . GLN A 1 161 ? -4.500 8.587 21.603 1.00 90.25 161 GLN A O 1
ATOM 1204 N N . LEU A 1 162 ? -3.326 8.876 23.497 1.00 90.00 162 LEU A N 1
ATOM 1205 C CA . LEU A 1 162 ? -2.533 7.665 23.313 1.00 90.00 162 LEU A CA 1
ATOM 1206 C C . LEU A 1 162 ? -3.424 6.436 23.504 1.00 90.00 162 LEU A C 1
ATOM 1208 O O . LEU A 1 162 ? -4.184 6.361 24.471 1.00 90.00 162 LEU A O 1
ATOM 1212 N N . LEU A 1 163 ? -3.311 5.475 22.594 1.00 92.12 163 LEU A N 1
ATOM 1213 C CA . LEU A 1 163 ? -4.107 4.252 22.610 1.00 92.12 163 LEU A CA 1
ATOM 1214 C C . LEU A 1 163 ? -3.296 3.039 23.055 1.00 92.12 163 LEU A C 1
ATOM 1216 O O . LEU A 1 163 ? -2.072 2.991 22.960 1.00 92.12 163 LEU A O 1
ATOM 1220 N N . GLY A 1 164 ? -4.005 2.021 23.542 1.00 92.50 164 GLY A N 1
ATOM 1221 C CA . GLY A 1 164 ? -3.383 0.754 23.922 1.00 92.50 164 GLY A CA 1
ATOM 1222 C C . GLY A 1 164 ? -2.981 -0.112 22.726 1.00 92.50 164 GLY A C 1
ATOM 1223 O O . GLY A 1 164 ? -2.151 -1.003 22.889 1.00 92.50 164 GLY A O 1
ATOM 1224 N N . HIS A 1 165 ? -3.564 0.132 21.545 1.00 96.81 165 HIS A N 1
ATOM 1225 C CA . HIS A 1 165 ? -3.392 -0.721 20.373 1.00 96.81 165 HIS A CA 1
ATOM 1226 C C . HIS A 1 165 ? -3.237 0.079 19.077 1.00 96.81 165 HIS A C 1
ATOM 1228 O O . HIS A 1 165 ? -3.618 1.246 19.006 1.00 96.81 165 HIS A O 1
ATOM 1234 N N . THR A 1 166 ? -2.746 -0.588 18.038 1.00 93.44 166 THR A N 1
ATOM 1235 C CA . THR A 1 166 ? -2.727 -0.140 16.641 1.00 93.44 166 THR A CA 1
ATOM 1236 C C . THR A 1 166 ? -3.344 -1.222 15.771 1.00 93.44 166 THR A C 1
ATOM 1238 O O . THR A 1 166 ? -3.087 -2.405 16.000 1.00 93.44 166 THR A O 1
ATOM 1241 N N . LEU A 1 167 ? -4.164 -0.841 14.791 1.00 92.00 167 LEU A N 1
ATOM 1242 C CA . LEU A 1 167 ? -4.699 -1.793 13.825 1.00 92.00 167 LEU A CA 1
ATOM 1243 C C . LEU A 1 167 ? -3.728 -1.885 12.650 1.00 92.00 167 LEU A C 1
ATOM 1245 O O . LEU A 1 167 ? -3.393 -0.882 12.015 1.00 92.00 167 LEU A O 1
ATOM 1249 N N . CYS A 1 168 ? -3.278 -3.099 12.378 1.00 88.12 168 CYS A N 1
ATOM 1250 C CA . CYS A 1 168 ? -2.250 -3.416 11.406 1.00 88.12 168 CYS A CA 1
ATOM 1251 C C . CYS A 1 168 ? -2.788 -4.399 10.361 1.00 88.12 168 CYS A C 1
ATOM 1253 O O . CYS A 1 168 ? -3.783 -5.085 10.593 1.00 88.12 168 CYS A O 1
ATOM 1255 N N . ALA A 1 169 ? -2.140 -4.464 9.203 1.00 78.25 169 ALA A N 1
ATOM 1256 C CA . ALA A 1 169 ? -2.461 -5.423 8.154 1.00 78.25 169 ALA A CA 1
ATOM 1257 C C . ALA A 1 169 ? -1.194 -5.974 7.496 1.00 78.25 169 ALA A C 1
ATOM 1259 O O . ALA A 1 169 ? -0.250 -5.215 7.253 1.00 78.25 169 ALA A O 1
ATOM 1260 N N . THR A 1 170 ? -1.177 -7.273 7.193 1.00 67.94 170 THR A N 1
ATOM 1261 C CA . THR A 1 170 ? -0.101 -7.920 6.427 1.00 67.94 170 THR A CA 1
ATOM 1262 C C . THR A 1 170 ? -0.393 -7.899 4.933 1.00 67.94 170 THR A C 1
ATOM 1264 O O . THR A 1 170 ? -1.544 -7.826 4.490 1.00 67.94 170 THR A O 1
ATOM 1267 N N . TYR A 1 171 ? 0.690 -8.008 4.165 1.00 62.12 171 TYR A N 1
ATOM 1268 C CA . TYR A 1 171 ? 0.699 -8.190 2.718 1.00 62.12 171 TYR A CA 1
ATOM 1269 C C . TYR A 1 171 ? 1.700 -9.303 2.392 1.00 62.12 171 TYR A C 1
ATOM 1271 O O . TYR A 1 171 ? 2.684 -9.483 3.101 1.00 62.12 171 TYR A O 1
ATOM 1279 N N . SER A 1 172 ? 1.473 -10.051 1.314 1.00 57.31 172 SER A N 1
ATOM 1280 C CA . SER A 1 172 ? 2.264 -11.252 0.977 1.00 57.31 172 SER A CA 1
ATOM 1281 C C . SER A 1 172 ? 3.790 -11.067 0.814 1.00 57.31 172 SER A C 1
ATOM 1283 O O . SER A 1 172 ? 4.505 -12.062 0.806 1.00 57.31 172 SER A O 1
ATOM 1285 N N . HIS A 1 173 ? 4.300 -9.840 0.668 1.00 61.69 173 HIS A N 1
ATOM 1286 C CA . HIS A 1 173 ? 5.724 -9.534 0.472 1.00 61.69 173 HIS A CA 1
ATOM 1287 C C . HIS A 1 173 ? 6.093 -8.243 1.210 1.00 61.69 173 HIS A C 1
ATOM 1289 O O . HIS A 1 173 ? 5.338 -7.269 1.155 1.00 61.69 173 HIS A O 1
ATOM 1295 N N . MET A 1 174 ? 7.254 -8.212 1.871 1.00 67.50 174 MET A N 1
ATOM 1296 C CA . MET A 1 174 ? 7.666 -7.089 2.723 1.00 67.50 174 MET A CA 1
ATOM 1297 C C . MET A 1 174 ? 9.153 -6.744 2.575 1.00 67.50 174 MET A C 1
ATOM 1299 O O . MET A 1 174 ? 10.026 -7.614 2.577 1.00 67.50 174 MET A O 1
ATOM 1303 N N . LYS A 1 175 ? 9.453 -5.446 2.525 1.00 77.62 175 LYS A N 1
ATOM 1304 C CA . LYS A 1 175 ? 10.818 -4.926 2.612 1.00 77.62 175 LYS A CA 1
ATOM 1305 C C . LYS A 1 175 ? 11.236 -4.697 4.056 1.00 77.62 175 LYS A C 1
ATOM 1307 O O . LYS A 1 175 ? 10.507 -4.083 4.833 1.00 77.62 175 LYS A O 1
ATOM 1312 N N . VAL A 1 176 ? 12.475 -5.063 4.363 1.00 72.81 176 VAL A N 1
ATOM 1313 C CA . VAL A 1 176 ? 13.171 -4.702 5.601 1.00 72.81 176 VAL A CA 1
ATOM 1314 C C . VAL A 1 176 ? 14.437 -3.915 5.261 1.00 72.81 176 VAL A C 1
ATOM 1316 O O . VAL A 1 176 ? 15.146 -4.247 4.313 1.00 72.81 176 VAL A O 1
ATOM 1319 N N . SER A 1 177 ? 14.724 -2.845 6.007 1.00 75.25 177 SER A N 1
ATOM 1320 C CA . SER A 1 177 ? 15.977 -2.094 5.849 1.00 75.25 177 SER A CA 1
ATOM 1321 C C . SER A 1 177 ? 17.173 -2.884 6.374 1.00 75.25 177 SER A C 1
ATOM 1323 O O . SER A 1 177 ? 17.140 -3.402 7.487 1.00 75.25 177 SER A O 1
ATOM 1325 N N . GLY A 1 178 ? 18.251 -2.903 5.592 1.00 74.44 178 GLY A N 1
ATOM 1326 C CA . GLY A 1 178 ? 19.497 -3.601 5.890 1.00 74.44 178 GLY A CA 1
ATOM 1327 C C . GLY A 1 178 ? 19.599 -5.000 5.273 1.00 74.44 178 GLY A C 1
ATOM 1328 O O . GLY A 1 178 ? 18.616 -5.719 5.099 1.00 74.44 178 GLY A O 1
ATOM 1329 N N . ASP A 1 179 ? 20.837 -5.398 4.986 1.00 85.69 179 ASP A N 1
ATOM 1330 C CA . ASP A 1 179 ? 21.240 -6.728 4.505 1.00 85.69 179 ASP A CA 1
ATOM 1331 C C . ASP A 1 179 ? 21.587 -7.656 5.683 1.00 85.69 179 ASP A C 1
ATOM 1333 O O . ASP A 1 179 ? 22.676 -8.218 5.780 1.00 85.69 179 ASP A O 1
ATOM 1337 N N . VAL A 1 180 ? 20.690 -7.698 6.669 1.00 73.31 180 VAL A N 1
ATOM 1338 C CA . VAL A 1 180 ? 20.940 -8.311 7.987 1.00 73.31 180 VAL A CA 1
ATOM 1339 C C . VAL A 1 180 ? 20.027 -9.502 8.281 1.00 73.31 180 VAL A C 1
ATOM 1341 O O . VAL A 1 180 ? 20.155 -10.125 9.332 1.00 73.31 180 VAL A O 1
ATOM 1344 N N . GLY A 1 181 ? 19.145 -9.858 7.343 1.00 78.81 181 GLY A N 1
ATOM 1345 C CA . GLY A 1 181 ? 18.160 -10.924 7.504 1.00 78.81 181 GLY A CA 1
ATOM 1346 C C . GLY A 1 181 ? 16.778 -10.401 7.886 1.00 78.81 181 GLY A C 1
ATOM 1347 O O . GLY A 1 181 ? 16.508 -9.201 7.850 1.00 78.81 181 GLY A O 1
ATOM 1348 N N . CYS A 1 182 ? 15.885 -11.333 8.209 1.00 80.25 182 CYS A N 1
ATOM 1349 C CA . CYS A 1 182 ? 14.480 -11.043 8.451 1.00 80.25 182 CYS A CA 1
ATOM 1350 C C . CYS A 1 182 ? 14.140 -11.073 9.952 1.00 80.25 182 CYS A C 1
ATOM 1352 O O . CYS A 1 182 ? 14.767 -11.814 10.712 1.00 80.25 182 CYS A O 1
ATOM 1354 N N . PRO A 1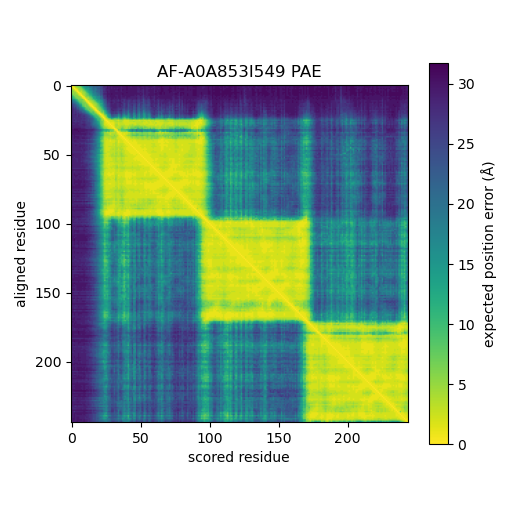 183 ? 13.178 -10.250 10.394 1.00 63.84 183 PRO A N 1
ATOM 1355 C CA . PRO A 1 183 ? 12.690 -10.240 11.769 1.00 63.84 183 PRO A CA 1
ATOM 1356 C C . PRO A 1 183 ? 11.991 -11.557 12.137 1.00 63.84 183 PRO A C 1
ATOM 1358 O O . PRO A 1 183 ? 11.537 -12.296 11.266 1.00 63.84 183 PRO A O 1
ATOM 1361 N N . SER A 1 184 ? 11.900 -11.851 13.437 1.00 64.06 184 SER A N 1
ATOM 1362 C CA . SER A 1 184 ? 11.317 -13.099 13.950 1.00 64.06 184 SER A CA 1
ATOM 1363 C C . SER A 1 184 ? 9.926 -13.389 13.376 1.00 64.06 184 SER A C 1
ATOM 1365 O O . SER A 1 184 ? 9.089 -12.492 13.318 1.00 64.06 184 SER A O 1
ATOM 1367 N N . GLY A 1 185 ? 9.678 -14.647 12.995 1.00 58.81 185 GLY A N 1
ATOM 1368 C CA . GLY A 1 185 ? 8.424 -15.077 12.356 1.00 58.81 185 GLY A CA 1
ATOM 1369 C C . GLY A 1 185 ? 8.361 -14.812 10.848 1.00 58.81 185 GLY A C 1
ATOM 1370 O O . GLY A 1 185 ? 7.341 -15.062 10.212 1.00 58.81 185 GLY A O 1
ATOM 1371 N N . THR A 1 186 ? 9.448 -14.306 10.267 1.00 74.06 186 THR A N 1
ATOM 1372 C CA . THR A 1 186 ? 9.604 -14.130 8.824 1.00 74.06 186 THR A CA 1
ATOM 1373 C C . THR A 1 186 ? 10.964 -14.656 8.398 1.00 74.06 186 THR A C 1
ATOM 1375 O O . THR A 1 186 ? 11.904 -14.736 9.194 1.00 74.06 186 THR A O 1
ATOM 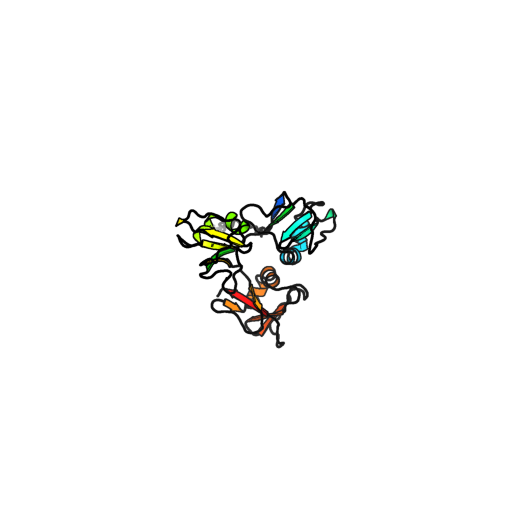1378 N N . ARG A 1 187 ? 11.097 -14.980 7.118 1.00 89.69 187 ARG A N 1
ATOM 1379 C CA . ARG A 1 187 ? 12.365 -15.412 6.529 1.00 89.69 187 ARG A CA 1
ATOM 1380 C C . ARG A 1 187 ? 12.622 -14.698 5.222 1.00 89.69 187 ARG A C 1
ATOM 1382 O O . ARG A 1 187 ? 11.712 -14.144 4.608 1.00 89.69 187 ARG A O 1
ATOM 1389 N N . LEU A 1 188 ? 13.877 -14.744 4.780 1.00 91.25 188 LEU A N 1
ATOM 1390 C CA . LEU A 1 188 ? 14.225 -14.247 3.456 1.00 91.25 188 LEU A CA 1
ATOM 1391 C C . LEU A 1 188 ? 13.419 -15.021 2.410 1.00 91.25 188 LEU A C 1
ATOM 1393 O O . LEU A 1 188 ? 13.385 -16.257 2.431 1.00 91.25 188 LEU A O 1
ATOM 1397 N N . ALA A 1 189 ? 12.809 -14.292 1.481 1.00 90.06 189 ALA A N 1
ATOM 1398 C CA . ALA A 1 189 ? 12.217 -14.889 0.298 1.00 90.06 189 ALA A CA 1
ATOM 1399 C C . ALA A 1 189 ? 13.303 -15.648 -0.473 1.00 90.06 189 ALA A C 1
ATOM 1401 O O . ALA A 1 189 ? 14.427 -15.162 -0.647 1.00 90.06 189 ALA A O 1
ATOM 1402 N N . THR A 1 190 ? 12.997 -16.849 -0.947 1.00 95.25 190 THR A N 1
ATOM 1403 C CA . THR A 1 190 ? 13.891 -17.566 -1.857 1.00 95.25 190 THR A CA 1
ATOM 1404 C C . THR A 1 190 ? 13.835 -16.943 -3.254 1.00 95.25 190 THR A C 1
ATOM 1406 O O . THR A 1 190 ? 12.816 -16.367 -3.641 1.00 95.25 190 THR A O 1
ATOM 1409 N N . PRO A 1 191 ? 14.876 -17.111 -4.090 1.00 95.56 191 PRO A N 1
ATOM 1410 C CA . PRO A 1 191 ? 14.798 -16.732 -5.500 1.00 95.56 191 PRO A CA 1
ATOM 1411 C C . PRO A 1 191 ? 13.657 -17.411 -6.264 1.00 95.56 191 PRO A C 1
ATOM 1413 O O . PRO A 1 191 ? 13.225 -16.885 -7.283 1.00 95.56 191 PRO A O 1
ATOM 1416 N N . ALA A 1 192 ? 13.192 -18.581 -5.817 1.00 91.88 192 ALA A N 1
ATOM 1417 C CA . ALA A 1 192 ? 12.061 -19.271 -6.426 1.00 91.88 192 ALA A CA 1
ATOM 1418 C C . ALA A 1 192 ? 10.733 -18.587 -6.077 1.00 91.88 192 ALA A C 1
ATOM 1420 O O . ALA A 1 192 ? 9.970 -18.285 -6.986 1.00 91.88 192 ALA A O 1
ATOM 1421 N N . GLU A 1 193 ? 10.499 -18.266 -4.804 1.00 88.44 193 GLU A N 1
ATOM 1422 C CA . GLU A 1 193 ? 9.305 -17.532 -4.351 1.00 88.44 193 GLU A CA 1
ATOM 1423 C C . GLU A 1 193 ? 9.255 -16.130 -4.954 1.00 88.44 193 GLU A C 1
ATOM 1425 O O . GLU A 1 193 ? 8.249 -15.737 -5.537 1.00 88.44 193 GLU A O 1
ATOM 1430 N N . ALA A 1 194 ? 10.387 -15.423 -4.934 1.00 84.00 194 ALA A N 1
ATOM 1431 C CA . ALA A 1 194 ? 10.501 -14.123 -5.573 1.00 84.00 194 ALA A CA 1
ATOM 1432 C C . ALA A 1 194 ? 10.254 -14.201 -7.088 1.00 84.00 194 ALA A C 1
ATOM 1434 O O . ALA A 1 194 ? 9.783 -13.235 -7.659 1.00 84.00 194 ALA A O 1
ATOM 1435 N N . LYS A 1 195 ? 10.535 -15.323 -7.770 1.00 86.50 195 LYS A N 1
ATOM 1436 C CA . LYS A 1 195 ? 10.170 -15.507 -9.190 1.00 86.50 195 LYS A CA 1
ATOM 1437 C C . LYS A 1 195 ? 8.703 -15.884 -9.373 1.00 86.50 195 LYS A C 1
ATOM 1439 O O . LYS A 1 195 ? 8.089 -15.440 -10.337 1.00 86.50 195 LYS A O 1
ATOM 1444 N N . GLN A 1 196 ? 8.171 -16.718 -8.485 1.00 76.62 196 GLN A N 1
ATOM 1445 C CA . GLN A 1 196 ? 6.785 -17.178 -8.509 1.00 76.62 196 GLN A CA 1
ATOM 1446 C C . GLN A 1 196 ? 5.813 -16.004 -8.351 1.00 76.62 196 GLN A C 1
ATOM 1448 O O . GLN A 1 196 ? 4.825 -15.931 -9.074 1.00 76.62 196 GLN A O 1
ATOM 1453 N N . ASP A 1 197 ? 6.146 -15.054 -7.481 1.00 63.97 197 ASP A N 1
ATOM 1454 C CA . ASP A 1 197 ? 5.381 -13.835 -7.229 1.00 63.97 197 ASP A CA 1
ATOM 1455 C C . ASP A 1 197 ? 6.186 -12.573 -7.604 1.00 63.97 197 ASP A C 1
ATOM 1457 O O . ASP A 1 197 ? 6.151 -11.563 -6.900 1.00 63.97 197 ASP A O 1
ATOM 1461 N N . LEU A 1 198 ? 6.895 -12.612 -8.745 1.00 60.12 198 LEU A N 1
ATOM 1462 C CA . LEU A 1 198 ? 7.824 -11.566 -9.222 1.00 60.12 198 LEU A CA 1
ATOM 1463 C C . LEU A 1 198 ? 7.310 -10.141 -9.069 1.00 60.12 198 LEU A C 1
ATOM 1465 O O . LEU A 1 198 ? 8.034 -9.263 -8.602 1.00 60.12 198 LEU A O 1
ATOM 1469 N N . ILE A 1 199 ? 6.055 -9.912 -9.439 1.00 45.44 199 ILE A N 1
ATOM 1470 C CA . ILE A 1 199 ? 5.462 -8.578 -9.393 1.00 45.44 199 ILE A CA 1
ATOM 1471 C C . ILE A 1 199 ? 5.263 -8.125 -7.941 1.00 45.44 199 ILE A C 1
ATOM 1473 O O . ILE A 1 199 ? 5.636 -7.006 -7.601 1.00 45.44 199 ILE A O 1
ATOM 1477 N N . LYS A 1 200 ? 4.753 -8.996 -7.063 1.00 54.78 200 LYS A N 1
ATOM 1478 C CA . LYS A 1 200 ? 4.506 -8.680 -5.644 1.00 54.78 200 LYS A CA 1
ATOM 1479 C C . LYS A 1 200 ? 5.815 -8.494 -4.875 1.00 54.78 200 LYS A C 1
ATOM 1481 O O . LYS A 1 200 ? 5.961 -7.531 -4.126 1.00 54.78 200 LYS A O 1
ATOM 1486 N N . ALA A 1 201 ? 6.781 -9.375 -5.118 1.00 61.88 201 ALA A N 1
ATOM 1487 C CA . ALA A 1 201 ? 8.122 -9.306 -4.560 1.00 61.88 201 ALA A CA 1
ATOM 1488 C C . ALA A 1 201 ? 8.819 -7.994 -4.948 1.00 61.88 201 ALA A C 1
ATOM 1490 O O . ALA A 1 201 ? 9.296 -7.271 -4.075 1.00 61.88 201 ALA A O 1
ATOM 1491 N N . CYS A 1 202 ? 8.778 -7.621 -6.231 1.00 57.94 202 CYS A N 1
ATOM 1492 C CA . CYS A 1 202 ? 9.381 -6.377 -6.708 1.00 57.94 202 CYS A CA 1
ATOM 1493 C C . CYS A 1 202 ? 8.684 -5.137 -6.141 1.00 57.94 202 CYS A C 1
ATOM 1495 O O . CYS A 1 202 ? 9.335 -4.150 -5.813 1.00 57.94 202 CYS A O 1
ATOM 1497 N N . LEU A 1 203 ? 7.360 -5.198 -6.000 1.00 46.84 203 LEU A N 1
ATOM 1498 C CA . LEU A 1 203 ? 6.535 -4.102 -5.497 1.00 46.84 203 LEU A CA 1
ATOM 1499 C C . LEU A 1 203 ? 6.689 -3.807 -4.015 1.00 46.84 203 LEU A C 1
ATOM 1501 O O . LEU A 1 203 ? 6.410 -2.692 -3.577 1.00 46.84 203 LEU A O 1
ATOM 1505 N N . SER A 1 204 ? 7.113 -4.800 -3.245 1.00 58.72 204 SER A N 1
ATOM 1506 C CA . SER A 1 204 ? 7.429 -4.590 -1.838 1.00 58.72 204 SER A CA 1
ATOM 1507 C C . SER A 1 204 ? 8.719 -3.780 -1.638 1.00 58.72 204 SER A C 1
ATOM 1509 O O . SER A 1 204 ? 8.918 -3.231 -0.557 1.00 58.72 204 SER A O 1
ATOM 1511 N N . LEU A 1 205 ? 9.562 -3.659 -2.676 1.00 56.31 205 LEU A N 1
ATOM 1512 C CA . LEU A 1 205 ? 10.815 -2.902 -2.690 1.00 56.31 205 LEU A CA 1
ATOM 1513 C C . LEU A 1 205 ? 10.606 -1.479 -3.248 1.00 56.31 205 LEU A C 1
ATOM 1515 O O . LEU A 1 205 ? 9.766 -1.249 -4.119 1.00 56.31 205 LEU A O 1
ATOM 1519 N N . GLU A 1 206 ? 11.383 -0.498 -2.783 1.00 51.31 206 GLU A N 1
ATOM 1520 C CA . GLU A 1 206 ? 11.426 0.828 -3.413 1.00 51.31 206 GLU A CA 1
ATOM 1521 C C . GLU A 1 206 ? 12.230 0.807 -4.721 1.00 51.31 206 GLU A C 1
ATOM 1523 O O . GLU A 1 206 ? 12.900 -0.158 -5.088 1.00 51.31 206 GLU A O 1
ATOM 1528 N N . PHE A 1 207 ? 12.135 1.904 -5.472 1.00 47.72 207 PHE A N 1
ATOM 1529 C CA . PHE A 1 207 ? 12.554 1.965 -6.868 1.00 47.72 207 PHE A CA 1
ATOM 1530 C C . PHE A 1 207 ? 14.035 1.611 -7.095 1.00 47.72 207 PHE A C 1
ATOM 1532 O O . PHE A 1 207 ? 14.343 0.960 -8.086 1.00 47.72 207 PHE A O 1
ATOM 1539 N N . TRP A 1 208 ? 14.938 1.996 -6.193 1.00 68.62 208 TRP A N 1
ATOM 1540 C CA . TRP A 1 208 ? 16.380 1.711 -6.296 1.00 68.62 208 TRP A CA 1
ATOM 1541 C C . TRP A 1 208 ? 16.865 0.705 -5.259 1.00 68.62 208 TRP A C 1
ATOM 1543 O O . TRP A 1 208 ? 18.068 0.578 -5.028 1.00 68.62 208 TRP A O 1
ATOM 1553 N N . ASP A 1 209 ? 15.940 0.001 -4.621 1.00 77.38 209 ASP A N 1
ATOM 1554 C CA . ASP A 1 209 ? 16.317 -0.968 -3.615 1.00 77.38 209 ASP A CA 1
ATOM 1555 C C . ASP A 1 209 ? 17.006 -2.150 -4.283 1.00 77.38 209 ASP A C 1
ATOM 1557 O O . ASP A 1 209 ? 16.695 -2.555 -5.403 1.00 77.38 209 ASP A O 1
ATOM 1561 N N . VAL A 1 210 ? 17.955 -2.727 -3.563 1.00 90.19 210 VAL A N 1
ATOM 1562 C CA . VAL A 1 210 ? 18.436 -4.070 -3.840 1.00 90.19 210 VAL A CA 1
ATOM 1563 C C . VAL A 1 210 ? 18.315 -4.817 -2.530 1.00 90.19 210 VAL A C 1
ATOM 1565 O O . VAL A 1 210 ? 18.876 -4.398 -1.512 1.00 90.19 210 VAL A O 1
ATOM 1568 N N . ALA A 1 211 ? 17.520 -5.875 -2.554 1.00 92.75 211 ALA A N 1
ATOM 1569 C CA . ALA A 1 211 ? 17.134 -6.625 -1.383 1.00 92.75 211 ALA A CA 1
ATOM 1570 C C . ALA A 1 211 ? 17.753 -8.018 -1.400 1.00 92.75 211 ALA A C 1
ATOM 1572 O O . ALA A 1 211 ? 17.756 -8.710 -2.419 1.00 92.75 211 ALA A O 1
ATOM 1573 N N . ARG A 1 212 ? 18.274 -8.440 -0.254 1.00 96.75 212 ARG A N 1
ATOM 1574 C CA . ARG A 1 212 ? 18.772 -9.790 -0.024 1.00 96.75 212 ARG A CA 1
ATOM 1575 C C . ARG A 1 212 ? 17.646 -10.810 -0.160 1.00 96.75 212 ARG A C 1
ATOM 1577 O O . ARG A 1 212 ? 16.546 -10.594 0.348 1.00 96.75 212 ARG A O 1
ATOM 1584 N N . LEU A 1 213 ? 17.962 -11.932 -0.802 1.00 95.94 213 LEU A N 1
ATOM 1585 C CA . LEU A 1 213 ? 17.163 -13.157 -0.830 1.00 95.94 213 LEU A CA 1
ATOM 1586 C C . LEU A 1 213 ? 17.897 -14.292 -0.110 1.00 95.94 213 LEU A C 1
ATOM 1588 O O . LEU A 1 213 ? 19.111 -14.236 0.118 1.00 95.94 213 LEU A O 1
ATOM 1592 N N . ALA A 1 214 ? 17.169 -15.361 0.205 1.00 94.62 214 ALA A N 1
ATOM 1593 C CA . ALA A 1 214 ? 17.740 -16.559 0.807 1.00 94.62 214 ALA A CA 1
ATOM 1594 C C . ALA A 1 214 ? 18.798 -17.199 -0.111 1.00 94.62 214 ALA A C 1
ATOM 1596 O O . ALA A 1 214 ? 18.729 -17.107 -1.339 1.00 94.62 214 ALA A O 1
ATOM 1597 N N . GLY A 1 215 ? 19.790 -17.862 0.490 1.00 92.50 215 GLY A N 1
ATOM 1598 C CA . GLY A 1 215 ? 20.865 -18.532 -0.253 1.00 92.50 215 GLY A CA 1
ATOM 1599 C C . GLY A 1 215 ? 21.881 -17.584 -0.903 1.00 92.50 215 GLY A C 1
ATOM 1600 O O . GLY A 1 215 ? 22.615 -18.008 -1.788 1.00 92.50 215 GLY A O 1
ATOM 1601 N N . GLY A 1 216 ? 21.926 -16.316 -0.480 1.00 91.75 216 GLY A N 1
ATOM 1602 C CA . GLY A 1 216 ? 22.846 -15.314 -1.025 1.00 91.75 216 GLY A CA 1
ATOM 1603 C C . GLY A 1 216 ? 22.344 -14.638 -2.301 1.00 91.75 216 GLY A C 1
ATOM 1604 O O . GLY A 1 216 ? 23.092 -13.888 -2.921 1.00 91.75 216 GLY A O 1
ATOM 1605 N N . GLY A 1 217 ? 21.089 -14.869 -2.695 1.00 95.25 217 GLY A N 1
ATOM 1606 C CA . GLY A 1 217 ? 20.483 -14.196 -3.839 1.00 95.25 217 GLY A CA 1
ATOM 1607 C C . GLY A 1 217 ? 20.199 -12.715 -3.588 1.00 95.25 217 GLY A C 1
ATOM 1608 O O . GLY A 1 217 ? 20.326 -12.209 -2.469 1.00 95.25 217 GLY A O 1
ATOM 1609 N N . SER A 1 218 ? 19.780 -12.019 -4.636 1.00 96.69 218 SER A N 1
ATOM 1610 C CA . SER A 1 218 ? 19.273 -10.653 -4.540 1.00 96.69 218 SER A CA 1
ATOM 1611 C C . SER A 1 218 ? 18.083 -10.449 -5.458 1.00 96.69 218 SER A C 1
ATOM 1613 O O . SER A 1 218 ? 17.954 -11.109 -6.493 1.00 96.69 218 SER A O 1
ATOM 1615 N N . MET A 1 219 ? 17.216 -9.533 -5.056 1.00 93.31 219 MET A N 1
ATOM 1616 C CA . MET A 1 219 ? 16.168 -8.989 -5.888 1.00 93.31 219 MET A CA 1
ATOM 1617 C C . MET A 1 219 ? 16.331 -7.486 -5.970 1.00 93.31 219 MET A C 1
ATOM 1619 O O . MET A 1 219 ? 16.438 -6.786 -4.966 1.00 93.31 219 MET A O 1
ATOM 1623 N N . ASP A 1 220 ? 16.332 -7.008 -7.192 1.00 84.12 220 ASP A N 1
ATOM 1624 C CA . ASP A 1 220 ? 16.336 -5.601 -7.503 1.00 84.12 220 ASP A CA 1
ATOM 1625 C C . ASP A 1 220 ? 14.926 -5.007 -7.409 1.00 84.12 220 ASP A C 1
ATOM 1627 O O . ASP A 1 220 ? 13.933 -5.657 -7.737 1.00 84.12 220 ASP A O 1
ATOM 1631 N N . GLY A 1 221 ? 14.851 -3.738 -7.032 1.00 53.47 221 GLY A N 1
ATOM 1632 C CA . GLY A 1 221 ? 13.679 -2.901 -7.217 1.00 53.47 221 GLY A CA 1
ATOM 1633 C C . GLY A 1 221 ? 13.458 -2.539 -8.689 1.00 53.47 221 GLY A C 1
ATOM 1634 O O . GLY A 1 221 ? 14.246 -2.850 -9.591 1.00 53.47 221 GLY A O 1
ATOM 1635 N N . LEU A 1 222 ? 12.352 -1.846 -8.948 1.00 44.06 222 LEU A N 1
ATOM 1636 C CA . LEU A 1 222 ? 11.868 -1.556 -10.303 1.00 44.06 222 LEU A CA 1
ATOM 1637 C C . LEU A 1 222 ? 12.855 -0.768 -11.177 1.00 44.06 222 LEU A C 1
ATOM 1639 O O . LEU A 1 222 ? 12.931 -1.012 -12.379 1.00 44.06 222 LEU A O 1
ATOM 1643 N N . GLY A 1 223 ? 13.632 0.146 -10.600 1.00 48.97 223 GLY A N 1
ATOM 1644 C CA . GLY A 1 223 ? 14.620 0.960 -11.312 1.00 48.97 223 GLY A CA 1
ATOM 1645 C C . GLY A 1 223 ? 15.762 0.146 -11.918 1.00 48.97 223 GLY A C 1
ATOM 1646 O O . GLY A 1 223 ? 16.385 0.580 -12.886 1.00 48.97 223 GLY A O 1
ATOM 1647 N N . TYR A 1 224 ? 15.987 -1.065 -11.410 1.00 61.91 224 TYR A N 1
ATOM 1648 C CA . TYR A 1 224 ? 16.935 -2.033 -11.957 1.00 61.91 224 TYR A CA 1
ATOM 1649 C C . TYR A 1 224 ? 16.233 -3.203 -12.676 1.00 61.91 224 TYR A C 1
ATOM 1651 O O . TYR A 1 224 ? 16.879 -4.169 -13.076 1.00 61.91 224 TYR A O 1
ATOM 1659 N N . GLY A 1 225 ? 14.915 -3.110 -12.894 1.00 65.44 225 GLY A N 1
ATOM 1660 C CA . GLY A 1 225 ? 14.145 -4.050 -13.710 1.00 65.44 225 GLY A CA 1
ATOM 1661 C C . GLY A 1 225 ? 13.730 -5.337 -12.999 1.00 65.44 225 GLY A C 1
ATOM 1662 O O . GLY A 1 225 ? 13.584 -6.359 -13.667 1.00 65.44 225 GLY A O 1
ATOM 1663 N N . CYS A 1 226 ? 13.560 -5.315 -11.671 1.00 72.62 226 CYS A N 1
ATOM 1664 C CA . CYS A 1 226 ? 13.126 -6.480 -10.885 1.00 72.62 226 CYS A CA 1
ATOM 1665 C C . CYS A 1 226 ? 14.009 -7.725 -11.072 1.00 72.62 226 CYS A C 1
ATOM 1667 O O . CYS A 1 226 ? 13.530 -8.859 -10.988 1.00 72.62 226 CYS A O 1
ATOM 1669 N N . GLN A 1 227 ? 15.294 -7.546 -11.391 1.00 89.69 227 GLN A N 1
ATOM 1670 C CA . GLN A 1 227 ? 16.182 -8.674 -11.630 1.00 89.69 227 GLN A CA 1
ATOM 1671 C C . GLN A 1 227 ? 16.367 -9.498 -10.363 1.00 89.69 227 GLN A C 1
ATOM 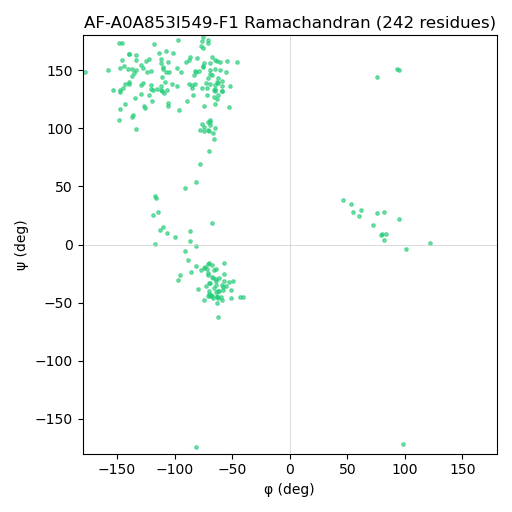1673 O O . GLN A 1 227 ? 16.696 -8.980 -9.298 1.00 89.69 227 GLN A O 1
ATOM 1678 N N . ILE A 1 228 ? 16.221 -10.811 -10.519 1.00 94.38 228 ILE A N 1
ATOM 1679 C CA . ILE A 1 228 ? 16.507 -11.775 -9.466 1.00 94.38 228 ILE A CA 1
ATOM 1680 C C . ILE A 1 228 ? 17.806 -12.488 -9.802 1.00 94.38 228 ILE A C 1
ATOM 1682 O O . ILE A 1 228 ? 17.924 -13.153 -10.837 1.00 94.38 228 ILE A O 1
ATOM 1686 N N . ARG A 1 229 ? 18.771 -12.394 -8.894 1.00 95.25 229 ARG A N 1
ATOM 1687 C CA . ARG A 1 229 ? 20.048 -13.103 -8.969 1.00 95.25 229 ARG A CA 1
ATOM 1688 C C . ARG A 1 229 ? 20.042 -14.224 -7.949 1.00 95.25 229 ARG A C 1
ATOM 1690 O O . ARG A 1 229 ? 19.687 -14.025 -6.793 1.00 95.25 229 ARG A O 1
ATOM 1697 N N . ALA A 1 230 ? 20.459 -15.410 -8.382 1.00 92.25 230 ALA A N 1
ATOM 1698 C CA . ALA A 1 230 ? 20.590 -16.556 -7.485 1.00 92.25 230 ALA A CA 1
ATOM 1699 C C . ALA A 1 230 ? 21.776 -16.409 -6.517 1.00 92.25 230 ALA A C 1
ATOM 1701 O O . ALA A 1 230 ? 21.789 -17.056 -5.480 1.00 92.25 230 ALA A O 1
ATOM 1702 N N . ASN A 1 231 ? 22.754 -15.565 -6.858 1.00 92.62 231 ASN A N 1
ATOM 1703 C CA . ASN A 1 231 ? 23.912 -15.275 -6.027 1.00 92.62 231 ASN A CA 1
ATOM 1704 C C . ASN A 1 231 ? 24.356 -13.822 -6.243 1.00 92.62 231 ASN A C 1
ATOM 1706 O O . ASN A 1 231 ? 24.497 -13.384 -7.387 1.00 92.62 231 ASN A O 1
ATOM 1710 N N . ASP A 1 232 ? 24.576 -13.092 -5.158 1.00 92.31 232 ASP A N 1
ATOM 1711 C CA . ASP A 1 232 ? 25.027 -11.706 -5.155 1.00 92.31 232 ASP A CA 1
ATOM 1712 C C . ASP A 1 232 ? 25.882 -11.450 -3.910 1.00 92.31 232 ASP A C 1
ATOM 1714 O O . ASP A 1 232 ? 25.380 -11.383 -2.792 1.00 92.31 232 ASP A O 1
ATOM 1718 N N . SER A 1 233 ? 27.194 -11.320 -4.085 1.00 90.81 233 SER A N 1
ATOM 1719 C CA . SER A 1 233 ? 28.134 -11.171 -2.968 1.00 90.81 233 SER A CA 1
ATOM 1720 C C . SER A 1 233 ? 28.322 -9.724 -2.506 1.00 90.81 233 SER A C 1
ATOM 1722 O O . SER A 1 233 ? 29.182 -9.457 -1.668 1.00 90.81 233 SER A O 1
ATOM 1724 N N . ARG A 1 234 ? 27.592 -8.767 -3.089 1.00 93.38 234 ARG A N 1
ATOM 1725 C CA . ARG A 1 234 ? 27.666 -7.353 -2.698 1.00 93.38 234 ARG A CA 1
ATOM 1726 C C . ARG A 1 234 ? 26.934 -7.139 -1.375 1.00 93.38 234 ARG A C 1
ATOM 1728 O O . ARG A 1 234 ? 25.986 -7.861 -1.086 1.00 93.38 234 ARG A O 1
ATOM 1735 N N . ALA A 1 235 ? 27.336 -6.121 -0.614 1.00 87.62 235 ALA A N 1
ATOM 1736 C CA . ALA A 1 235 ? 26.538 -5.621 0.504 1.00 87.62 235 ALA A CA 1
ATOM 1737 C C . ALA A 1 235 ? 25.314 -4.870 -0.041 1.00 87.62 235 ALA A C 1
ATOM 1739 O O . ALA A 1 235 ? 25.466 -4.007 -0.912 1.00 87.62 235 ALA A O 1
ATOM 1740 N N . LEU A 1 236 ? 24.121 -5.217 0.439 1.00 91.56 236 LEU A N 1
ATOM 1741 C CA . LEU A 1 236 ? 22.853 -4.682 -0.064 1.00 91.56 236 LEU A CA 1
ATOM 1742 C C . LEU A 1 236 ? 22.206 -3.695 0.917 1.00 91.56 236 LEU A C 1
ATOM 1744 O O . LEU A 1 236 ? 22.607 -3.571 2.073 1.00 91.56 236 LEU A O 1
ATOM 1748 N N . GLY A 1 237 ? 21.209 -2.954 0.432 1.00 77.81 237 GLY A N 1
ATOM 1749 C CA . GLY A 1 237 ? 20.504 -1.954 1.238 1.00 77.81 237 GLY A CA 1
ATOM 1750 C C . GLY A 1 237 ? 19.350 -2.529 2.056 1.00 77.81 237 GLY A C 1
ATOM 1751 O O . GLY A 1 237 ? 18.974 -1.944 3.070 1.00 77.81 237 GLY A O 1
ATOM 1752 N N . HIS A 1 238 ? 18.788 -3.663 1.627 1.00 87.75 238 HIS A N 1
ATOM 1753 C CA . HIS A 1 238 ? 17.521 -4.190 2.134 1.00 87.75 238 HIS A CA 1
ATOM 1754 C C . HIS A 1 238 ? 17.505 -5.719 2.169 1.00 87.75 238 HIS A C 1
ATOM 1756 O O . HIS A 1 238 ? 18.394 -6.381 1.634 1.00 87.75 238 HIS A O 1
ATOM 1762 N N . SER A 1 239 ? 16.446 -6.273 2.748 1.00 88.38 239 SER A N 1
ATOM 1763 C CA . SER A 1 239 ? 16.091 -7.691 2.717 1.00 88.38 23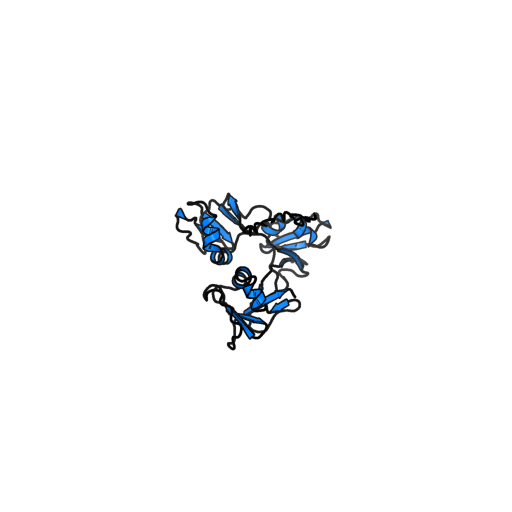9 SER A CA 1
ATOM 1764 C C . SER A 1 239 ? 14.634 -7.833 2.275 1.00 88.38 239 SER A C 1
ATOM 1766 O O . SER A 1 239 ? 13.785 -7.051 2.709 1.00 88.38 239 SER A O 1
ATOM 1768 N N . LEU A 1 240 ? 14.344 -8.803 1.403 1.00 85.00 240 LEU A N 1
ATOM 1769 C CA . LEU A 1 240 ? 12.975 -9.145 1.021 1.00 85.00 240 LEU A CA 1
ATOM 1770 C C . LEU A 1 240 ? 12.525 -10.316 1.887 1.00 85.00 240 LEU A C 1
ATOM 1772 O O . LEU A 1 240 ? 13.082 -11.413 1.788 1.00 85.00 240 LEU A O 1
ATOM 1776 N N . CYS A 1 241 ? 11.522 -10.079 2.721 1.00 81.88 241 CYS A N 1
ATOM 1777 C CA . CYS A 1 241 ? 11.016 -11.071 3.654 1.00 81.88 241 CYS A CA 1
ATOM 1778 C C . CYS A 1 241 ? 9.617 -11.541 3.246 1.00 81.88 241 CYS A C 1
ATOM 1780 O O . CYS A 1 241 ? 8.841 -10.813 2.620 1.00 81.88 241 CYS A O 1
ATOM 1782 N N . VAL A 1 242 ? 9.321 -12.782 3.609 1.00 73.00 242 VAL A N 1
ATOM 1783 C CA . VAL A 1 242 ? 8.001 -13.413 3.528 1.00 73.00 242 VAL A CA 1
ATOM 1784 C C . VAL A 1 242 ? 7.689 -14.033 4.886 1.00 73.00 242 VAL A C 1
ATOM 1786 O O . VAL A 1 242 ? 8.609 -14.355 5.646 1.00 73.00 242 VAL A O 1
ATOM 1789 N N . ALA A 1 243 ? 6.403 -14.181 5.199 1.00 67.31 243 ALA A N 1
ATOM 1790 C CA . ALA A 1 243 ? 5.984 -14.923 6.384 1.00 67.31 243 ALA A CA 1
ATOM 1791 C C . ALA A 1 243 ? 6.507 -16.372 6.316 1.00 67.31 243 ALA A C 1
ATOM 1793 O O . ALA A 1 243 ? 6.559 -16.955 5.228 1.00 67.31 243 ALA A O 1
ATOM 1794 N N . GLU A 1 244 ? 6.949 -16.914 7.457 1.00 59.91 244 GLU A N 1
ATOM 1795 C CA . GLU A 1 244 ? 7.313 -18.337 7.580 1.00 59.91 244 GLU A CA 1
ATOM 1796 C C . GLU A 1 244 ? 6.097 -19.266 7.560 1.00 59.91 244 GLU A C 1
ATOM 1798 O O . GLU A 1 244 ? 5.048 -18.901 8.139 1.00 59.91 244 GLU A O 1
#

Radius of gyration: 23.21 Å; Cα contacts (8 Å, |Δi|>4): 563; chains: 1; bounding box: 48×89×63 Å

Nearest PDB structures (foldseek):
  3g4n-assembly2_B  TM=3.790E-01  e=1.450E-05  Aeromonas hydrophila
  1z52-assembly1_A  TM=3.835E-01  e=1.821E-05  Aeromonas hydrophila
  1pre-assembly1_B  TM=3.764E-01  e=2.563E-05  Aeromonas hydrophila
  3g4o-assembly1_A  TM=3.742E-01  e=5.076E-05  Aeromonas hydrophila
  1z52-assembly1_B  TM=3.872E-01  e=1.064E-04  Aeromonas hydrophila

InterPro domains:
  IPR016187 C-type lectin fold [SSF56436] (31-88)
  IPR016187 C-type lectin fold [SSF56436] (106-169)
  IPR016187 C-type lectin fold [SSF56436] (180-234)
  IPR037015 Aerolysin/Pertussis toxin (APT), N-terminal domain superfamily [G3DSA:3.10.40.10] (24-101)
  IPR037015 Aerolysin/Pertussis toxin (APT), N-terminal domain superfamily [G3DSA:3.10.40.10] (102-174)
  IPR037015 Aerolysin/Pertussis toxin (APT), N-terminal domain superfamily [G3DSA:3.10.40.10] (175-244)

Organism: NCBI:txid2994442

pLDDT: mean 75.43, std 17.68, range [32.78, 96.81]

Solvent-accessible surface area (backbone atoms only — not comparable to full-atom values): 13190 Å² total; per-residue (Å²): 135,91,81,90,84,81,89,78,90,82,79,83,78,82,78,79,80,78,78,81,74,81,74,70,71,63,45,83,39,86,36,64,48,83,44,63,79,50,19,35,50,35,42,64,68,58,47,63,79,40,37,71,62,53,31,68,70,40,53,47,83,41,38,26,38,26,37,88,46,15,31,38,29,6,52,72,68,67,42,50,67,39,78,70,48,91,69,90,50,60,15,15,32,22,31,67,86,79,46,55,42,58,29,90,32,50,92,40,55,61,92,59,41,42,65,33,34,59,59,42,38,63,23,35,40,68,61,45,19,68,32,28,54,50,83,38,45,21,33,23,64,73,42,13,29,41,28,4,56,72,71,63,46,45,74,39,84,64,48,93,68,92,42,66,15,8,32,20,31,40,59,89,38,28,60,41,88,33,64,79,67,51,62,92,77,35,33,47,31,38,60,64,55,40,58,75,40,40,68,55,45,26,63,37,38,52,52,84,38,35,20,35,24,37,86,44,11,30,36,25,4,58,75,67,65,47,45,73,36,71,64,48,93,68,92,47,62,15,16,34,26,26,76,108

Foldseek 3Di:
DDDDDDDDDDDPDPPPPPPPPPDPQKDKFWFLDADDQAWGFAAVLLCVLCVVVVLVRDDLAAWAAGPPQKIFGHVVVPGDIGNHDPDTGTIHMIGHFDAKAKDFFAPDDDAQKDFAALRNCRSPLPRQQVNDDLAAWAAGPQQKIFGHVVVPGDIGNHDPDTGRITMITGDQKAKDFFPPFDDPQKGFAALVNCVVPVSSQLSNDDQQFWAAHPCQWIFGHPVVPRDIGNHDPDTGGITMIGGD

Sequence (244 aa):
MQFRSLVISGSFAVILSISSASATDFQKAEGDSPCPSGYSLVNPNEVKANYTDICSMLDSWDIVRLANGASLDGPGYGCKMRANDSRKLGHSLCKQPTQFTARARDYYCEAGETMVSSLVANAHSEAACDALGDWYIARLLDGGAMDGPGYGCNLKPREEQLLGHTLCATYSHMKVSGDVGCPSGTRLATPAEAKQDLIKACLSLEFWDVARLAGGGSMDGLGYGCQIRANDSRALGHSLCVAE